Protein AF-Q9SUM9-F1 (afdb_monomer)

Foldseek 3Di:
DVVVVVVVVVVVVVVVVVVVVVVVVVVVVVVVVVVVVVVVVVVVVVVVVVVVVLQVVLVVLVVLVVVQVVCCVPPQVVLVVQLVVLVVVLVVVVVVVVVPDDDDPVVNVVSVVSNVVSVVSNVPDDGRDDDPVSVDDDCVSVVNPDDDDDDDPPDPPDDDDDDDPPDDDDDDDDDDDDDDDD

Solvent-accessible surface area (backbone atoms only — not comparable to full-atom values): 11052 Å² total; per-residue (Å²): 116,68,75,60,53,55,51,51,52,53,49,53,54,49,49,54,52,49,54,50,50,51,52,55,49,52,53,51,50,52,54,50,50,53,50,52,50,52,51,52,52,51,51,50,51,51,52,51,52,50,50,54,54,45,51,54,53,44,49,58,30,51,53,50,52,52,52,39,54,48,43,40,63,75,54,48,45,59,38,52,49,50,24,52,50,35,49,50,51,53,51,52,51,52,54,41,42,76,73,67,52,89,73,57,70,68,59,55,51,52,49,52,53,48,28,49,50,31,45,52,58,48,72,67,57,86,73,78,79,83,52,74,75,57,74,59,71,54,55,61,64,72,70,59,70,79,86,78,88,74,81,71,77,78,78,74,83,85,80,75,101,70,85,83,80,86,79,83,88,79,88,81,89,80,89,81,90,81,82,79,93,129

Organism: Arabidopsis thaliana (NCBI:txid3702)

Sequence (182 aa):
MSSLNDEVNRLNGREAALQKEISDLQVALVAAKEHGERECNRLRNDRASKVTRTTKKAQARLDRVKAYLKEQEDLVGPKVDAENQAKGAEEIVGILMQRGAKIAASELSSLKELTKRASDEVNALNVIELGDEDLNMSPDQLGFSRQTSQVAPVADQHGSNVDLVCGSDIRRVSDEEASQTI

pLDDT: mean 80.58, std 22.31, range [30.08, 98.31]

Radius of gyration: 41.8 Å; Cα contacts (8 Å, |Δi|>4): 53; chains: 1; bounding box: 97×50×114 Å

Secondary structure (DSSP, 8-state):
-HHHHHHHHHHHHHHHHHHHHHHHHHHHHHHHHHHHHHHHHHHHHHHHHHHHHHHHHHHHHHHHHHHHHHHIIIIIHHHHHHHHHHHHHHHHHHHHHHTT----HHHHHHHHHHHHHHHHHHHT--PPPPPHHHH---TTTTT----SS--PPP--S---S---------------------

Mean predicted aligned error: 15.22 Å

Structure (mmCIF, N/CA/C/O backbone):
data_AF-Q9SUM9-F1
#
_entry.id   AF-Q9SUM9-F1
#
loop_
_atom_site.group_PDB
_atom_site.id
_atom_site.type_symbol
_atom_site.label_atom_id
_atom_site.label_alt_id
_atom_site.label_comp_id
_atom_site.label_asym_id
_atom_site.label_entity_id
_atom_site.label_seq_id
_atom_site.pdbx_PDB_ins_code
_atom_site.Cartn_x
_atom_site.Cartn_y
_atom_site.Cartn_z
_atom_site.occupancy
_atom_site.B_iso_or_equiv
_ato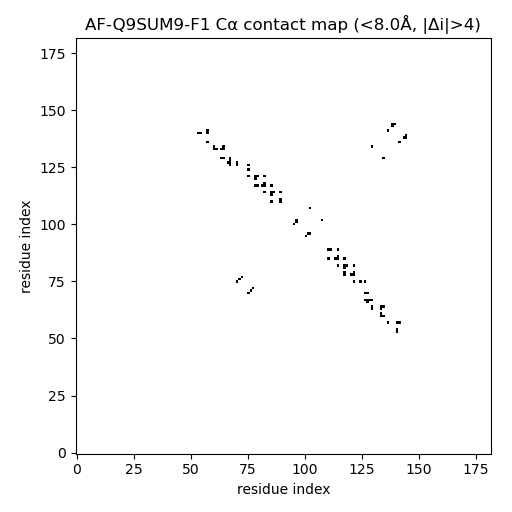m_site.auth_seq_id
_atom_site.auth_comp_id
_atom_site.auth_asym_id
_atom_site.auth_atom_id
_atom_site.pdbx_PDB_model_num
ATOM 1 N N . MET A 1 1 ? 56.819 -4.909 -66.784 1.00 60.78 1 MET A N 1
ATOM 2 C CA . MET A 1 1 ? 56.273 -3.564 -66.491 1.00 60.78 1 MET A CA 1
ATOM 3 C C . MET A 1 1 ? 54.742 -3.579 -66.401 1.00 60.78 1 MET A C 1
ATOM 5 O O . MET A 1 1 ? 54.252 -3.185 -65.358 1.00 60.78 1 MET A O 1
ATOM 9 N N . SER A 1 2 ? 53.989 -4.102 -67.389 1.00 71.44 2 SER A N 1
ATOM 10 C CA . SER A 1 2 ? 52.500 -4.127 -67.357 1.00 71.44 2 SER A CA 1
ATOM 11 C C . SER A 1 2 ? 51.893 -4.859 -66.146 1.00 71.44 2 SER A C 1
ATOM 13 O O . SER A 1 2 ? 51.132 -4.265 -65.399 1.00 71.44 2 SER A O 1
ATOM 15 N N . SER A 1 3 ? 52.311 -6.103 -65.876 1.00 83.12 3 SER A N 1
ATOM 16 C CA . SER A 1 3 ? 51.731 -6.932 -64.799 1.00 83.12 3 SER A CA 1
ATOM 17 C C . SER A 1 3 ? 51.905 -6.364 -63.383 1.00 83.12 3 SER A C 1
ATOM 19 O O . SER A 1 3 ? 51.076 -6.630 -62.519 1.00 83.12 3 SER A O 1
ATOM 21 N N . LEU A 1 4 ? 52.959 -5.580 -63.138 1.00 90.12 4 LEU A N 1
ATOM 22 C CA . LEU A 1 4 ? 53.165 -4.922 -61.845 1.00 90.12 4 LEU A CA 1
ATOM 23 C C . LEU A 1 4 ? 52.227 -3.718 -61.686 1.00 90.12 4 LEU A C 1
ATOM 25 O O . LEU A 1 4 ? 51.697 -3.482 -60.607 1.00 90.12 4 LEU A O 1
ATOM 29 N N . ASN A 1 5 ? 52.000 -2.979 -62.771 1.00 90.50 5 ASN A N 1
ATOM 30 C CA . ASN A 1 5 ? 51.116 -1.820 -62.782 1.00 90.50 5 ASN A CA 1
ATOM 31 C C . ASN A 1 5 ? 49.645 -2.222 -62.575 1.00 90.50 5 ASN A C 1
ATOM 33 O O . ASN A 1 5 ? 48.915 -1.554 -61.847 1.00 90.50 5 ASN A O 1
ATOM 37 N N . ASP A 1 6 ? 49.230 -3.348 -63.159 1.00 92.44 6 ASP A N 1
ATOM 38 C CA . ASP A 1 6 ? 47.887 -3.907 -62.969 1.00 92.44 6 ASP A CA 1
ATOM 39 C C . ASP A 1 6 ? 47.648 -4.317 -61.505 1.00 92.44 6 ASP A C 1
ATOM 41 O O . ASP A 1 6 ? 46.588 -4.046 -60.937 1.00 92.44 6 ASP A O 1
ATOM 45 N N . GLU A 1 7 ? 48.664 -4.897 -60.861 1.00 94.25 7 GLU A N 1
ATOM 46 C CA . GLU A 1 7 ? 48.605 -5.283 -59.450 1.00 94.25 7 GLU A CA 1
ATOM 47 C C . GLU A 1 7 ? 48.565 -4.067 -58.511 1.00 94.25 7 GLU A C 1
ATOM 49 O O . GLU A 1 7 ? 47.782 -4.051 -57.561 1.00 94.25 7 GLU A O 1
ATOM 54 N N . VAL A 1 8 ? 49.330 -3.009 -58.804 1.00 94.56 8 VAL A N 1
ATOM 55 C CA . VAL A 1 8 ? 49.266 -1.736 -58.061 1.00 94.56 8 VAL A CA 1
ATOM 56 C C . VAL A 1 8 ? 47.865 -1.125 -58.140 1.00 94.56 8 VAL A C 1
ATOM 58 O O . VAL A 1 8 ? 47.302 -0.740 -57.117 1.00 94.56 8 VAL A O 1
ATOM 61 N N . ASN A 1 9 ? 47.249 -1.103 -59.325 1.00 94.12 9 ASN A N 1
ATOM 62 C CA . ASN A 1 9 ? 45.886 -0.588 -59.490 1.00 94.12 9 ASN A CA 1
ATOM 63 C C . ASN A 1 9 ? 44.852 -1.418 -58.716 1.00 94.12 9 ASN A C 1
ATOM 65 O O . ASN A 1 9 ? 43.948 -0.860 -58.087 1.00 94.12 9 ASN A O 1
ATOM 69 N N . ARG A 1 10 ? 45.000 -2.749 -58.712 1.00 95.94 10 ARG A N 1
ATOM 70 C CA . ARG A 1 10 ? 44.142 -3.657 -57.940 1.00 95.94 10 ARG A CA 1
ATOM 71 C C . ARG A 1 10 ? 44.258 -3.404 -56.435 1.00 95.94 10 ARG A C 1
ATOM 73 O O . ARG A 1 10 ? 43.243 -3.395 -55.736 1.00 95.94 10 ARG A O 1
ATOM 80 N N . LEU A 1 11 ? 45.479 -3.209 -55.936 1.00 96.06 11 LEU A N 1
ATOM 81 C CA . LEU A 1 11 ? 45.736 -2.917 -54.525 1.00 96.06 11 LEU A CA 1
ATOM 82 C C . LEU A 1 11 ? 45.180 -1.549 -54.121 1.00 96.06 11 LEU A C 1
ATOM 84 O O . LEU A 1 11 ? 44.479 -1.483 -53.117 1.00 96.06 11 LEU A O 1
ATOM 88 N N . ASN A 1 12 ? 45.373 -0.511 -54.937 1.00 96.25 12 ASN A N 1
ATOM 89 C CA . ASN A 1 12 ? 44.809 0.820 -54.687 1.00 96.25 12 ASN A CA 1
ATOM 90 C C . ASN A 1 12 ? 43.271 0.793 -54.637 1.00 96.25 12 ASN A C 1
ATOM 92 O O . ASN A 1 12 ? 42.659 1.400 -53.761 1.00 96.25 12 ASN A O 1
ATOM 96 N N . GLY A 1 13 ? 42.626 0.041 -55.537 1.00 97.00 13 GLY A N 1
ATOM 97 C CA . GLY A 1 13 ? 41.172 -0.145 -55.504 1.00 97.00 13 GLY A CA 1
ATOM 98 C C . GLY A 1 13 ? 40.696 -0.861 -54.236 1.00 97.00 13 GLY A C 1
ATOM 99 O O . GLY A 1 13 ? 39.680 -0.485 -53.649 1.00 97.00 13 GLY A O 1
ATOM 100 N N . ARG A 1 14 ? 41.450 -1.867 -53.773 1.00 97.12 14 ARG A N 1
ATOM 101 C CA . ARG A 1 14 ? 41.165 -2.564 -52.512 1.00 97.12 14 ARG A CA 1
ATOM 102 C C . ARG A 1 14 ? 41.381 -1.663 -51.298 1.00 97.12 14 ARG A C 1
ATOM 104 O O . ARG A 1 14 ? 40.581 -1.725 -50.372 1.00 97.12 14 ARG A O 1
ATOM 111 N N . GLU A 1 15 ? 42.426 -0.844 -51.295 1.00 97.44 15 GLU A N 1
ATOM 112 C CA . GLU A 1 15 ? 42.687 0.124 -50.230 1.00 97.44 15 GLU A CA 1
ATOM 113 C C . GLU A 1 15 ? 41.540 1.130 -50.113 1.00 97.44 15 GLU A C 1
ATOM 115 O O . GLU A 1 15 ? 41.000 1.306 -49.024 1.00 97.44 15 GLU A O 1
ATOM 120 N N . ALA A 1 16 ? 41.089 1.701 -51.233 1.00 97.12 16 ALA A N 1
ATOM 121 C CA . ALA A 1 16 ? 39.949 2.615 -51.249 1.00 97.12 16 ALA A CA 1
ATOM 122 C C . ALA A 1 16 ? 38.655 1.942 -50.748 1.00 97.12 16 ALA A C 1
ATOM 124 O O . ALA A 1 16 ? 37.888 2.543 -49.993 1.00 97.12 16 ALA A O 1
ATOM 125 N N . ALA A 1 17 ? 38.418 0.679 -51.126 1.00 97.69 17 ALA A N 1
ATOM 126 C CA . ALA A 1 17 ? 37.270 -0.086 -50.639 1.00 97.69 17 ALA A CA 1
ATOM 127 C C . ALA A 1 17 ? 37.333 -0.324 -49.119 1.00 97.69 17 ALA A C 1
ATOM 129 O O . ALA A 1 17 ? 36.333 -0.126 -48.432 1.00 97.69 17 ALA A O 1
ATOM 130 N N . LEU A 1 18 ? 38.507 -0.685 -48.590 1.00 98.06 18 LEU A N 1
ATOM 131 C CA . LEU A 1 18 ? 38.717 -0.882 -47.152 1.00 98.06 18 LEU A CA 1
ATOM 132 C C . LEU A 1 18 ? 38.597 0.428 -46.368 1.00 98.06 18 LEU A C 1
ATOM 134 O O . LEU A 1 18 ? 38.005 0.438 -45.295 1.00 98.06 18 LEU A O 1
ATOM 138 N N . GLN A 1 19 ? 39.116 1.538 -46.895 1.00 98.12 19 GLN A N 1
ATOM 139 C CA . GLN A 1 19 ? 38.964 2.857 -46.273 1.00 98.12 19 GLN A CA 1
ATOM 140 C C . GLN A 1 19 ? 37.488 3.243 -46.155 1.00 98.12 19 GLN A C 1
ATOM 142 O O . GLN A 1 19 ? 37.059 3.695 -45.093 1.00 98.12 19 GLN A O 1
ATOM 147 N N . LYS A 1 20 ? 36.697 2.995 -47.206 1.00 97.62 20 LYS A N 1
ATOM 148 C CA . LYS A 1 20 ? 35.249 3.207 -47.163 1.00 97.62 20 LYS A CA 1
ATOM 149 C C . LYS A 1 20 ? 34.578 2.325 -46.106 1.00 97.62 20 LYS A C 1
ATOM 151 O O . LYS A 1 20 ? 33.809 2.834 -45.299 1.00 97.62 20 LYS A O 1
ATOM 156 N N . GLU A 1 21 ? 34.893 1.032 -46.080 1.00 98.31 21 GLU A N 1
ATOM 157 C CA . GLU A 1 21 ? 34.334 0.099 -45.095 1.00 98.31 21 GLU A CA 1
ATOM 158 C C . GLU A 1 21 ? 34.681 0.511 -43.656 1.00 98.31 21 GLU A C 1
ATOM 160 O O . GLU A 1 21 ? 33.819 0.480 -42.781 1.00 98.31 21 GLU A O 1
ATOM 165 N N . ILE A 1 22 ? 35.909 0.977 -43.408 1.00 98.06 22 ILE A N 1
ATOM 166 C CA . ILE A 1 22 ? 36.323 1.509 -42.103 1.00 98.06 22 ILE A CA 1
ATOM 167 C C . ILE A 1 22 ? 35.470 2.721 -41.715 1.00 98.06 22 ILE A C 1
ATOM 169 O O . ILE A 1 22 ? 34.994 2.780 -40.581 1.00 98.06 22 ILE A O 1
ATOM 173 N N . SER A 1 23 ? 35.253 3.672 -42.628 1.00 98.06 23 SER A N 1
ATOM 174 C CA . SER A 1 23 ? 34.404 4.839 -42.359 1.00 98.06 23 SER A CA 1
ATOM 175 C C . SER A 1 23 ? 32.953 4.442 -42.069 1.00 98.06 23 SER A C 1
ATOM 177 O O . SER A 1 23 ? 32.377 4.913 -41.088 1.00 98.06 23 SER A O 1
ATOM 179 N N . ASP A 1 24 ? 32.382 3.529 -42.857 1.00 98.00 24 ASP A N 1
ATOM 180 C CA . ASP A 1 24 ? 31.015 3.037 -42.659 1.00 98.00 24 ASP A CA 1
ATOM 181 C C . ASP A 1 24 ? 30.875 2.315 -41.301 1.00 98.00 24 ASP A C 1
ATOM 183 O O . ASP A 1 24 ? 29.927 2.559 -40.546 1.00 98.00 24 ASP A O 1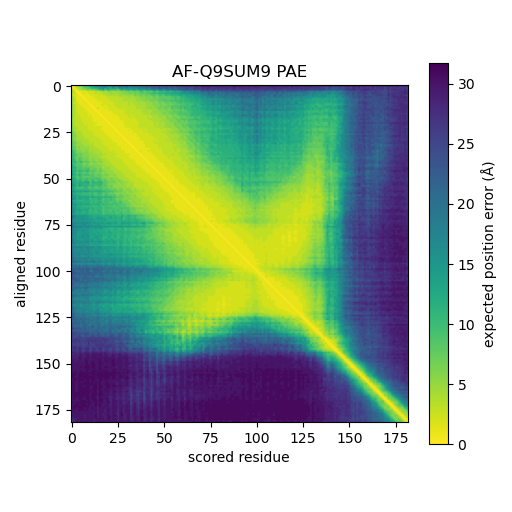
ATOM 187 N N . LEU A 1 25 ? 31.857 1.484 -40.929 1.00 98.25 25 LEU A N 1
ATOM 188 C CA . LEU A 1 25 ? 31.896 0.796 -39.635 1.00 98.25 25 LEU A CA 1
ATOM 189 C C . LEU A 1 25 ? 32.074 1.760 -38.456 1.00 98.25 25 LEU A C 1
ATOM 191 O O . LEU A 1 25 ? 31.479 1.541 -37.400 1.00 98.25 25 LEU A O 1
ATOM 195 N N . GLN A 1 26 ? 32.852 2.834 -38.609 1.00 98.25 26 GLN A N 1
ATOM 196 C CA . GLN A 1 26 ? 32.996 3.863 -37.575 1.00 98.25 26 GLN A CA 1
ATOM 197 C C . GLN A 1 26 ? 31.665 4.572 -37.305 1.00 98.25 26 GLN A C 1
ATOM 199 O O . GLN A 1 26 ? 31.287 4.741 -36.143 1.00 98.25 26 GLN A O 1
ATOM 204 N N . VAL A 1 27 ? 30.923 4.923 -38.359 1.00 98.19 27 VAL A N 1
ATOM 205 C CA . VAL A 1 27 ? 29.585 5.519 -38.230 1.00 98.19 27 VAL A CA 1
ATOM 206 C C . VAL A 1 27 ? 28.624 4.543 -37.550 1.00 98.19 27 VAL A C 1
ATOM 208 O O . VAL A 1 27 ? 27.936 4.917 -36.596 1.00 98.19 27 VAL A O 1
ATOM 211 N N . ALA A 1 28 ? 28.615 3.277 -37.976 1.00 98.12 28 ALA A N 1
ATOM 212 C CA . ALA A 1 28 ? 27.776 2.246 -37.369 1.00 98.12 28 ALA A CA 1
ATOM 213 C C . ALA A 1 28 ? 28.109 2.024 -35.882 1.00 98.12 28 ALA A C 1
ATOM 215 O O . ALA A 1 28 ? 27.203 1.873 -35.061 1.00 98.12 28 ALA A O 1
ATOM 216 N N . LEU A 1 29 ? 29.394 2.056 -35.513 1.00 97.94 29 LEU A N 1
ATOM 217 C CA . LEU A 1 29 ? 29.842 1.910 -34.130 1.00 97.94 29 LEU A CA 1
ATOM 218 C C . LEU A 1 29 ? 29.344 3.055 -33.243 1.00 97.94 29 LEU A C 1
ATOM 220 O O . LEU A 1 29 ? 28.881 2.803 -32.130 1.00 97.94 29 LEU A O 1
ATOM 224 N N . VAL A 1 30 ? 29.431 4.301 -33.715 1.00 98.31 30 VAL A N 1
ATOM 225 C CA . VAL A 1 30 ? 28.919 5.464 -32.971 1.00 98.31 30 VAL A CA 1
ATOM 226 C C . VAL A 1 30 ? 27.406 5.348 -32.793 1.00 98.31 30 VAL A C 1
ATOM 228 O O . VAL A 1 30 ? 26.920 5.421 -31.664 1.00 98.31 30 VAL A O 1
ATOM 231 N N . ALA A 1 31 ? 26.670 5.050 -33.867 1.00 97.75 31 ALA A N 1
ATOM 232 C CA . ALA A 1 31 ? 25.220 4.880 -33.809 1.00 97.75 31 ALA A CA 1
ATOM 233 C C . ALA A 1 31 ? 24.796 3.757 -32.843 1.00 97.75 31 ALA A C 1
ATOM 235 O O . ALA A 1 31 ? 23.844 3.920 -32.074 1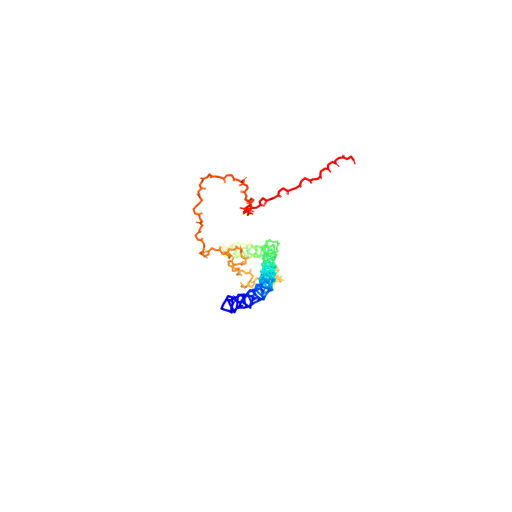.00 97.75 31 ALA A O 1
ATOM 236 N N . ALA A 1 32 ? 25.520 2.633 -32.836 1.00 97.81 32 ALA A N 1
ATOM 237 C CA . ALA A 1 32 ? 25.265 1.520 -31.926 1.00 97.81 32 ALA A CA 1
ATOM 238 C C . ALA A 1 32 ? 25.527 1.895 -30.458 1.00 97.81 32 ALA A C 1
ATOM 240 O O . ALA A 1 32 ? 24.730 1.543 -29.587 1.00 97.81 32 ALA A O 1
ATOM 241 N N . LYS A 1 33 ? 26.606 2.640 -30.176 1.00 97.62 33 LYS A N 1
ATOM 242 C CA . LYS A 1 33 ? 26.917 3.129 -28.822 1.00 97.62 33 LYS A CA 1
ATOM 243 C C . LYS A 1 33 ? 25.842 4.079 -28.307 1.00 97.62 33 LYS A C 1
ATOM 245 O O . LYS A 1 33 ? 25.325 3.867 -27.213 1.00 97.62 33 LYS A O 1
ATOM 250 N N . GLU A 1 34 ? 25.457 5.068 -29.109 1.00 97.75 34 GLU A N 1
ATOM 251 C CA . GLU A 1 34 ? 24.402 6.013 -28.737 1.00 97.75 34 GLU A CA 1
ATOM 252 C C . GLU A 1 34 ? 23.059 5.316 -28.513 1.00 97.75 34 GLU A C 1
ATOM 254 O O . GLU A 1 34 ? 22.333 5.639 -27.574 1.00 97.75 34 GLU A O 1
ATOM 259 N N . HIS A 1 35 ? 22.715 4.348 -29.367 1.00 97.62 35 HIS A N 1
ATOM 260 C CA . HIS A 1 35 ? 21.508 3.553 -29.185 1.00 97.62 35 HIS A CA 1
ATOM 261 C C . HIS A 1 35 ? 21.560 2.756 -27.874 1.00 97.62 35 HIS A C 1
ATOM 263 O O . HIS A 1 35 ? 20.597 2.764 -27.109 1.00 97.62 35 HIS A O 1
ATOM 269 N N . GLY A 1 36 ? 22.690 2.104 -27.585 1.00 97.44 36 GLY A N 1
ATOM 270 C CA . GLY A 1 36 ? 22.894 1.365 -26.339 1.00 97.44 36 GLY A CA 1
ATOM 271 C C . GLY A 1 36 ? 22.765 2.250 -25.098 1.00 97.44 36 GLY A C 1
ATOM 272 O O . GLY A 1 36 ? 22.111 1.861 -24.130 1.00 97.44 36 GLY A O 1
ATOM 273 N N . GLU A 1 37 ? 23.319 3.461 -25.132 1.00 97.75 37 GLU A N 1
ATOM 274 C CA . GLU A 1 37 ? 23.198 4.423 -24.036 1.00 97.75 37 GLU A CA 1
ATOM 275 C C . GLU A 1 37 ? 21.759 4.929 -23.867 1.00 97.75 37 GLU A C 1
ATOM 277 O O . GLU A 1 37 ? 21.237 4.961 -22.746 1.00 97.75 37 GLU A O 1
ATOM 282 N N . ARG A 1 38 ? 21.079 5.253 -24.973 1.00 96.94 38 ARG A N 1
ATOM 283 C CA . ARG A 1 38 ? 19.664 5.650 -24.964 1.00 96.94 38 ARG A CA 1
ATOM 284 C C . ARG A 1 38 ? 18.783 4.570 -24.341 1.00 96.94 38 ARG A C 1
ATOM 286 O O . ARG A 1 38 ? 17.988 4.878 -23.451 1.00 96.94 38 ARG A O 1
ATOM 293 N N . GLU A 1 39 ? 18.962 3.313 -24.734 1.00 97.38 39 GLU A N 1
ATOM 294 C CA . GLU A 1 39 ? 18.201 2.195 -24.174 1.00 97.38 39 GLU A CA 1
ATOM 295 C C . GLU A 1 39 ? 18.539 1.937 -22.699 1.00 97.38 39 GLU A C 1
ATOM 297 O O . GLU A 1 39 ? 17.630 1.728 -21.891 1.00 97.38 39 GLU A O 1
ATOM 302 N N . CYS A 1 40 ? 19.812 2.041 -22.302 1.00 96.50 40 CYS A N 1
ATOM 303 C CA . CYS A 1 40 ? 20.208 1.973 -20.892 1.00 96.50 40 CYS A CA 1
ATOM 304 C C . CYS A 1 40 ? 19.496 3.040 -20.051 1.00 96.50 40 CYS A C 1
ATOM 306 O O . CYS A 1 40 ? 18.954 2.741 -18.983 1.00 96.50 40 CYS A O 1
ATOM 308 N N . ASN A 1 41 ? 19.463 4.283 -20.531 1.00 96.19 41 ASN A N 1
ATOM 309 C CA . ASN A 1 41 ? 18.812 5.387 -19.833 1.00 96.19 41 ASN A CA 1
ATOM 310 C C . ASN A 1 41 ? 17.290 5.210 -19.788 1.00 96.19 41 ASN A C 1
ATOM 312 O O . ASN A 1 41 ? 16.681 5.402 -18.732 1.00 96.19 41 ASN A O 1
ATOM 316 N N . ARG A 1 42 ? 16.676 4.746 -20.883 1.00 97.62 42 ARG A N 1
ATOM 317 C CA . ARG A 1 42 ? 15.249 4.399 -20.930 1.00 97.62 42 ARG A CA 1
ATOM 318 C C . ARG A 1 42 ? 14.892 3.355 -19.871 1.00 97.62 42 ARG A C 1
ATOM 320 O O . ARG A 1 42 ? 13.947 3.556 -19.110 1.00 97.62 42 ARG A O 1
ATOM 327 N N . LEU A 1 43 ? 15.664 2.270 -19.778 1.00 95.38 43 LEU A N 1
ATOM 328 C CA . LEU A 1 43 ? 15.436 1.199 -18.802 1.00 95.38 43 LEU A CA 1
ATOM 329 C C . LEU A 1 43 ? 15.646 1.665 -17.356 1.00 95.38 43 LEU A C 1
ATOM 331 O O . LEU A 1 43 ? 14.866 1.296 -16.475 1.00 95.38 43 LEU A O 1
ATOM 335 N N . ARG A 1 44 ? 16.660 2.500 -17.095 1.00 94.62 44 ARG A N 1
ATOM 336 C CA . ARG A 1 44 ? 16.873 3.103 -15.767 1.00 94.62 44 ARG A CA 1
ATOM 337 C C . ARG A 1 44 ? 15.683 3.962 -15.345 1.00 94.62 44 ARG A C 1
ATOM 339 O O . ARG A 1 44 ? 15.203 3.809 -14.222 1.00 94.62 44 ARG A O 1
ATOM 346 N N . ASN A 1 45 ? 15.181 4.802 -16.246 1.00 93.81 45 ASN A N 1
ATOM 347 C CA . ASN A 1 45 ? 14.041 5.679 -15.981 1.00 93.81 45 ASN A CA 1
ATOM 348 C C . ASN A 1 45 ? 12.740 4.894 -15.774 1.00 93.81 45 ASN A C 1
ATOM 350 O O . ASN A 1 45 ? 11.972 5.211 -14.864 1.00 93.81 45 ASN A O 1
ATOM 354 N N . ASP A 1 46 ? 12.504 3.842 -16.561 1.00 93.25 46 ASP A N 1
ATOM 355 C CA . ASP A 1 46 ? 11.348 2.957 -16.378 1.00 93.25 46 ASP A CA 1
ATOM 356 C C . ASP A 1 46 ? 11.409 2.234 -15.026 1.00 93.25 46 ASP A C 1
ATOM 358 O O . ASP A 1 46 ? 10.440 2.243 -14.263 1.00 93.25 46 ASP A O 1
ATOM 362 N N . ARG A 1 47 ? 12.578 1.682 -14.668 1.00 90.25 47 ARG A N 1
ATOM 363 C CA . ARG A 1 47 ? 12.791 1.056 -13.357 1.00 90.25 47 ARG A CA 1
ATOM 364 C C . ARG A 1 47 ? 12.542 2.045 -12.221 1.00 90.25 47 ARG A C 1
ATOM 366 O O . ARG A 1 47 ? 11.802 1.713 -11.298 1.00 90.25 47 ARG A O 1
ATOM 373 N N . ALA A 1 48 ? 13.137 3.235 -12.279 1.00 88.31 48 ALA A N 1
ATOM 374 C CA . ALA A 1 48 ? 12.960 4.262 -11.255 1.00 88.31 48 ALA A CA 1
ATOM 375 C C . ALA A 1 48 ? 11.481 4.655 -11.111 1.00 88.31 48 ALA A C 1
ATOM 377 O O . ALA A 1 48 ? 10.955 4.703 -10.002 1.00 88.31 48 ALA A O 1
ATOM 378 N N . SER A 1 49 ? 10.782 4.846 -12.232 1.00 87.88 49 SER A N 1
ATOM 379 C CA . SER A 1 49 ? 9.358 5.199 -12.246 1.00 87.88 49 SER A CA 1
ATOM 380 C C . SER A 1 49 ? 8.482 4.103 -11.634 1.00 87.88 49 SER A C 1
ATOM 382 O O . SER A 1 49 ? 7.590 4.394 -10.831 1.00 87.88 49 SER A O 1
ATOM 384 N N . LYS A 1 50 ? 8.754 2.832 -11.964 1.00 88.25 50 LYS A N 1
ATOM 385 C CA . LYS A 1 50 ? 8.060 1.676 -11.378 1.00 88.25 50 LYS A CA 1
ATOM 386 C C . LYS A 1 50 ? 8.273 1.601 -9.872 1.00 88.25 50 LYS A C 1
ATOM 388 O O . LYS A 1 50 ? 7.285 1.513 -9.149 1.00 88.25 50 LYS A O 1
ATOM 393 N N . VAL A 1 51 ? 9.522 1.711 -9.414 1.00 86.62 51 VAL A N 1
ATOM 394 C CA . VAL A 1 51 ? 9.870 1.698 -7.984 1.00 86.62 51 VAL A CA 1
ATOM 395 C C . VAL A 1 51 ? 9.162 2.831 -7.244 1.00 86.62 51 VAL A C 1
ATOM 397 O O . VAL A 1 51 ? 8.484 2.583 -6.254 1.00 86.62 51 VAL A O 1
ATOM 400 N N . THR A 1 52 ? 9.223 4.065 -7.746 1.00 86.75 52 THR A N 1
ATOM 401 C CA . THR A 1 52 ? 8.545 5.206 -7.113 1.00 86.75 52 THR A CA 1
ATOM 402 C C . THR A 1 52 ? 7.038 4.979 -6.995 1.00 86.75 52 THR A C 1
ATOM 404 O O . THR A 1 52 ? 6.445 5.239 -5.945 1.00 86.75 52 THR A O 1
ATOM 407 N N . ARG A 1 53 ? 6.398 4.448 -8.046 1.00 85.19 53 ARG A N 1
ATOM 408 C CA . ARG A 1 53 ? 4.960 4.147 -8.029 1.00 85.19 53 ARG A CA 1
ATOM 409 C C . ARG A 1 53 ? 4.616 3.058 -7.012 1.00 85.19 53 ARG A C 1
ATOM 411 O O . ARG A 1 53 ? 3.636 3.214 -6.281 1.00 85.19 53 ARG A O 1
ATOM 418 N N . THR A 1 54 ? 5.387 1.972 -6.958 1.00 85.12 54 THR A N 1
ATOM 419 C CA . THR A 1 54 ? 5.145 0.877 -6.007 1.00 85.12 54 THR A CA 1
ATOM 420 C C . THR A 1 54 ? 5.382 1.323 -4.573 1.00 85.12 54 THR A C 1
ATOM 422 O O . THR A 1 54 ? 4.534 1.056 -3.726 1.00 85.12 54 THR A O 1
ATOM 425 N N . THR A 1 55 ? 6.448 2.084 -4.316 1.00 86.31 55 THR A N 1
ATOM 426 C CA . THR A 1 55 ? 6.747 2.643 -2.992 1.00 86.31 55 THR A CA 1
ATOM 427 C C . THR A 1 55 ? 5.640 3.580 -2.528 1.00 86.31 55 THR A C 1
ATOM 429 O O . THR A 1 55 ? 5.154 3.439 -1.412 1.00 86.31 55 THR A O 1
ATOM 432 N N . LYS A 1 56 ? 5.158 4.487 -3.391 1.00 87.88 56 LYS A N 1
ATOM 433 C CA . LYS A 1 56 ? 4.049 5.388 -3.040 1.00 87.88 56 LYS A CA 1
ATOM 434 C C . LYS A 1 56 ? 2.764 4.621 -2.711 1.00 87.88 56 LYS A C 1
ATOM 436 O O . LYS A 1 56 ? 2.067 4.980 -1.766 1.00 87.88 56 LYS A O 1
ATOM 441 N N . LYS A 1 57 ? 2.454 3.558 -3.466 1.00 87.19 57 LYS A N 1
ATOM 442 C CA . LYS A 1 57 ? 1.283 2.706 -3.200 1.00 87.19 57 LYS A CA 1
ATOM 443 C C . LYS A 1 57 ? 1.423 1.954 -1.872 1.00 87.19 57 LYS A C 1
ATOM 445 O O . LYS A 1 57 ? 0.466 1.923 -1.106 1.00 87.19 57 LYS A O 1
ATOM 450 N N . ALA A 1 58 ? 2.595 1.381 -1.596 1.00 84.88 58 ALA A N 1
ATOM 451 C CA . ALA A 1 58 ? 2.876 0.689 -0.340 1.00 84.88 58 ALA A CA 1
ATOM 452 C C . ALA A 1 58 ? 2.816 1.646 0.861 1.00 84.88 58 ALA A C 1
ATOM 454 O O . ALA A 1 58 ? 2.174 1.333 1.859 1.00 84.88 58 ALA A O 1
ATOM 455 N N . GLN A 1 59 ? 3.385 2.849 0.735 1.00 87.88 59 GLN A N 1
ATOM 456 C CA . GLN A 1 59 ? 3.335 3.864 1.786 1.00 87.88 59 GLN A CA 1
ATOM 457 C C . GLN A 1 59 ? 1.893 4.283 2.101 1.00 87.88 59 GLN A C 1
ATOM 459 O O . GLN A 1 59 ? 1.496 4.274 3.259 1.00 87.88 59 GLN A O 1
ATOM 464 N N . ALA A 1 60 ? 1.072 4.548 1.081 1.00 87.94 60 ALA A N 1
ATOM 465 C CA . ALA A 1 60 ? -0.333 4.908 1.282 1.00 87.94 60 ALA A CA 1
ATOM 466 C C . ALA A 1 60 ? -1.171 3.782 1.921 1.00 87.94 60 ALA A C 1
ATOM 468 O O . ALA A 1 60 ? -2.167 4.055 2.591 1.00 87.94 60 ALA A O 1
ATOM 469 N N . ARG A 1 61 ? -0.805 2.510 1.703 1.00 87.62 61 ARG A N 1
ATOM 470 C CA . ARG A 1 61 ? -1.412 1.365 2.407 1.00 87.62 61 ARG A CA 1
ATOM 471 C C . ARG A 1 61 ? -0.978 1.342 3.870 1.00 87.62 61 ARG A C 1
ATOM 473 O O . ARG A 1 61 ? -1.828 1.274 4.749 1.00 87.62 61 ARG A O 1
ATOM 480 N N . LEU A 1 62 ? 0.322 1.489 4.128 1.00 89.06 62 LEU A N 1
ATOM 481 C CA . LEU A 1 62 ? 0.868 1.537 5.483 1.00 89.06 62 LEU A CA 1
ATOM 482 C C . LEU A 1 62 ? 0.255 2.674 6.311 1.00 89.06 62 LEU A C 1
ATOM 484 O O . LEU A 1 62 ? -0.082 2.470 7.473 1.00 89.06 62 LEU A O 1
ATOM 488 N N . ASP A 1 63 ? 0.081 3.853 5.719 1.00 90.62 63 ASP A N 1
ATOM 489 C CA . ASP A 1 63 ? -0.515 5.004 6.399 1.00 90.62 63 ASP A CA 1
ATOM 490 C C . ASP A 1 63 ? -1.981 4.739 6.776 1.00 90.62 63 ASP A C 1
ATOM 492 O O . ASP A 1 63 ? -2.402 5.086 7.880 1.00 90.62 63 ASP A O 1
ATOM 496 N N . ARG A 1 64 ? -2.739 4.047 5.913 1.00 90.88 64 ARG A N 1
ATOM 497 C CA . ARG A 1 64 ? -4.111 3.615 6.223 1.00 90.88 64 ARG A CA 1
ATOM 498 C C . ARG A 1 64 ? -4.156 2.586 7.349 1.00 90.88 64 ARG A C 1
ATOM 500 O O . ARG A 1 64 ? -4.954 2.747 8.265 1.00 90.88 64 ARG A O 1
ATOM 507 N N . VAL A 1 65 ? -3.268 1.590 7.339 1.00 91.69 65 VAL A N 1
ATOM 508 C CA . VAL A 1 65 ? -3.170 0.603 8.431 1.00 91.69 65 VAL A CA 1
ATOM 509 C C . VAL A 1 65 ? -2.802 1.278 9.755 1.00 91.69 65 VAL A C 1
ATOM 511 O O . VAL A 1 65 ? -3.389 0.968 10.786 1.00 91.69 65 VAL A O 1
ATOM 514 N N . LYS A 1 66 ? -1.877 2.245 9.745 1.00 91.25 66 LYS A N 1
ATOM 515 C CA . LYS A 1 66 ? -1.532 3.021 10.947 1.00 91.25 66 LYS A CA 1
ATOM 516 C C . LYS A 1 66 ? -2.717 3.826 11.475 1.00 91.25 66 LYS A C 1
ATOM 518 O O . LYS A 1 66 ? -2.934 3.844 12.682 1.00 91.25 66 LYS A O 1
ATOM 523 N N . ALA A 1 67 ? -3.466 4.482 10.589 1.00 92.88 67 ALA A N 1
ATOM 524 C CA . ALA A 1 67 ? -4.660 5.229 10.971 1.00 92.88 67 ALA A CA 1
ATOM 525 C C . ALA A 1 67 ? -5.729 4.307 11.575 1.00 92.88 67 ALA A C 1
ATOM 527 O O . ALA A 1 67 ? -6.263 4.627 12.632 1.00 92.88 67 ALA A O 1
ATOM 528 N N . TYR A 1 68 ? -5.961 3.144 10.959 1.00 93.38 68 TYR A N 1
ATOM 529 C CA . TYR A 1 68 ? -6.858 2.117 11.484 1.00 93.38 68 TYR A CA 1
ATOM 530 C C . TYR A 1 68 ? -6.449 1.668 12.888 1.00 93.38 68 TYR A C 1
ATOM 532 O O . TYR A 1 68 ? -7.253 1.736 13.808 1.00 93.38 68 TYR A O 1
ATOM 540 N N . LEU A 1 69 ? -5.193 1.254 13.083 1.00 93.19 69 LEU A N 1
ATOM 541 C CA . LEU A 1 69 ? -4.723 0.772 14.387 1.00 93.19 69 LEU A CA 1
ATOM 542 C C . LEU A 1 69 ? -4.859 1.838 15.474 1.00 93.19 69 LEU A C 1
ATOM 544 O O . LEU A 1 69 ? -5.277 1.527 16.584 1.00 93.19 69 LEU A O 1
ATOM 548 N N . LYS A 1 70 ? -4.559 3.094 15.137 1.00 94.19 70 LYS A N 1
ATOM 549 C CA . LYS A 1 70 ? -4.718 4.208 16.065 1.00 94.19 70 LYS A CA 1
ATOM 550 C C . LYS A 1 70 ? -6.184 4.458 16.421 1.00 94.19 70 LYS A C 1
ATOM 552 O O . LYS A 1 70 ? -6.493 4.690 17.578 1.00 94.19 70 LYS A O 1
ATOM 557 N N . GLU A 1 71 ? -7.093 4.397 15.451 1.00 94.88 71 GLU A N 1
ATOM 558 C CA . GLU A 1 71 ? -8.529 4.515 15.720 1.00 94.88 71 GLU A CA 1
ATOM 559 C C . GLU A 1 71 ? -9.039 3.355 16.588 1.00 94.88 71 GLU A C 1
ATOM 561 O O . GLU A 1 71 ? -9.840 3.567 17.500 1.00 94.88 71 GLU A O 1
ATOM 566 N N . GLN A 1 72 ? -8.539 2.139 16.355 1.00 92.75 72 GLN A N 1
ATOM 567 C CA . GLN A 1 72 ? -8.862 0.987 17.191 1.00 92.75 72 GLN A CA 1
ATOM 568 C C . GLN A 1 72 ? -8.388 1.177 18.635 1.00 92.75 72 GLN A C 1
ATOM 570 O O . GLN A 1 72 ? -9.139 0.880 19.558 1.00 92.75 72 GLN A O 1
ATOM 575 N N . GLU A 1 73 ? -7.179 1.699 18.837 1.00 93.62 73 GLU A N 1
ATOM 576 C CA . GLU A 1 73 ? -6.612 1.960 20.165 1.00 93.62 73 GLU A CA 1
ATOM 577 C C . GLU A 1 73 ? -7.314 3.121 20.887 1.00 93.62 73 GLU A C 1
ATOM 579 O O . GLU A 1 73 ? -7.723 2.978 22.038 1.00 93.62 73 GLU A O 1
ATOM 584 N N . ASP A 1 74 ? -7.492 4.256 20.209 1.00 93.56 74 ASP A N 1
ATOM 585 C CA . ASP A 1 74 ? -7.938 5.501 20.841 1.00 93.56 74 ASP A CA 1
ATOM 586 C C . ASP A 1 74 ? -9.467 5.594 20.976 1.00 93.56 74 ASP A C 1
ATOM 588 O O . ASP A 1 74 ? -9.972 6.242 21.896 1.00 93.56 74 ASP A O 1
ATOM 592 N N . LEU A 1 75 ? -10.221 5.001 20.042 1.00 93.88 75 LEU A N 1
ATOM 593 C CA . LEU A 1 75 ? -11.663 5.228 19.914 1.00 93.88 75 LEU A CA 1
ATOM 594 C C . LEU A 1 75 ? -12.490 3.949 20.060 1.00 93.88 75 LEU A C 1
ATOM 596 O O . LEU A 1 75 ? -13.450 3.937 20.832 1.00 93.88 75 LEU A O 1
ATOM 600 N N . VAL A 1 76 ? -12.167 2.899 19.301 1.00 94.38 76 VAL A N 1
ATOM 601 C CA . VAL A 1 76 ? -13.025 1.703 19.219 1.00 94.38 76 VAL A CA 1
ATOM 602 C C . VAL A 1 76 ? -12.854 0.818 20.447 1.00 94.38 76 VAL A C 1
ATOM 604 O O . VAL A 1 76 ? -13.844 0.500 21.103 1.00 94.38 76 VAL A O 1
ATOM 607 N N . GLY A 1 77 ? -11.613 0.470 20.792 1.00 93.56 77 GLY A N 1
ATOM 608 C CA . GLY A 1 77 ? -11.272 -0.406 21.912 1.00 93.56 77 GLY A CA 1
ATOM 609 C C . GLY A 1 77 ? -11.907 0.044 23.227 1.00 93.56 77 GLY A C 1
ATOM 610 O O . GLY A 1 77 ? -12.703 -0.709 23.784 1.00 93.56 77 GLY A O 1
ATOM 611 N N . PRO A 1 78 ? -11.684 1.293 23.681 1.00 96.12 78 PRO A N 1
ATOM 612 C CA . PRO A 1 78 ? -12.258 1.782 24.933 1.00 96.12 78 PRO A CA 1
ATOM 613 C C . PRO A 1 78 ? -13.790 1.721 24.982 1.00 96.12 78 PRO A C 1
ATOM 615 O O . PRO A 1 78 ? -14.365 1.424 26.029 1.00 96.12 78 PRO A O 1
ATOM 618 N N . LYS A 1 79 ? -14.469 1.987 23.859 1.00 96.00 79 LYS A N 1
ATOM 619 C CA . LYS A 1 79 ? -15.937 1.950 23.787 1.00 96.00 79 LYS A CA 1
ATOM 620 C C . LYS A 1 79 ? -16.484 0.529 23.796 1.00 96.00 79 LYS A C 1
ATOM 622 O O . LYS A 1 79 ? -17.446 0.259 24.509 1.00 96.00 79 LYS A O 1
ATOM 627 N N . VAL A 1 80 ? -15.858 -0.377 23.046 1.00 95.62 80 VAL A N 1
ATOM 628 C CA . VAL A 1 80 ? -16.210 -1.804 23.049 1.00 95.62 80 VAL A CA 1
ATOM 629 C C . VAL A 1 80 ? -15.955 -2.411 24.431 1.00 95.62 80 VAL A C 1
ATOM 631 O O . VAL A 1 80 ? -16.791 -3.155 24.941 1.00 95.62 80 VAL A O 1
ATOM 634 N N . ASP A 1 81 ? -14.856 -2.043 25.089 1.00 97.00 81 ASP A N 1
ATOM 635 C CA . ASP A 1 81 ? -14.559 -2.474 26.456 1.00 97.00 81 ASP A CA 1
ATOM 636 C C . ASP A 1 81 ? -15.592 -1.950 27.457 1.00 97.00 81 ASP A C 1
ATOM 638 O O . ASP A 1 81 ? -16.064 -2.711 28.303 1.00 97.00 81 ASP A O 1
ATOM 642 N N . ALA A 1 82 ? -15.994 -0.679 27.351 1.00 96.25 82 ALA A N 1
ATOM 643 C CA . ALA A 1 82 ? -17.046 -0.106 28.187 1.00 96.25 82 ALA A CA 1
ATOM 644 C C . ALA A 1 82 ? -18.401 -0.803 27.970 1.00 96.25 82 ALA A C 1
ATOM 646 O O . ALA A 1 82 ? -19.095 -1.114 28.940 1.00 96.25 82 ALA A O 1
ATOM 647 N N . GLU A 1 83 ? -18.763 -1.103 26.719 1.00 97.31 83 GLU A N 1
ATOM 648 C CA . GLU A 1 83 ? -19.971 -1.868 26.393 1.00 97.31 83 GLU A CA 1
ATOM 649 C C . GLU A 1 83 ? -19.923 -3.274 27.007 1.00 97.31 83 GLU A C 1
ATOM 651 O O . GLU A 1 83 ? -20.889 -3.710 27.638 1.00 97.31 83 GLU A O 1
ATOM 656 N N . ASN A 1 84 ? -18.789 -3.966 26.884 1.00 97.38 84 ASN A N 1
ATOM 657 C CA . ASN A 1 84 ? -18.593 -5.294 27.460 1.00 97.38 84 ASN A CA 1
ATOM 658 C C . ASN A 1 84 ? -18.658 -5.272 28.993 1.00 97.38 84 ASN A C 1
ATOM 660 O O . ASN A 1 84 ? -19.295 -6.141 29.590 1.00 97.38 84 ASN A O 1
ATOM 664 N N . GLN A 1 85 ? -18.057 -4.269 29.638 1.00 96.88 85 GLN A N 1
ATOM 665 C CA . GLN A 1 85 ? -18.144 -4.085 31.089 1.00 96.88 85 GLN A CA 1
ATOM 666 C C . GLN A 1 85 ? -19.585 -3.826 31.542 1.00 96.88 85 GLN A C 1
ATOM 668 O O . GLN A 1 85 ? -20.030 -4.428 32.519 1.00 96.88 85 GLN A O 1
ATOM 673 N N . ALA A 1 86 ? -20.333 -2.978 30.827 1.00 95.94 86 ALA A N 1
ATOM 674 C CA . ALA A 1 86 ? -21.726 -2.680 31.154 1.00 95.94 86 ALA A CA 1
ATOM 675 C C . ALA A 1 86 ? -22.629 -3.915 30.993 1.00 95.94 86 ALA A C 1
ATOM 677 O O . ALA A 1 86 ? -23.380 -4.250 31.911 1.00 95.94 86 ALA A O 1
ATOM 678 N N . LYS A 1 87 ? -22.488 -4.653 29.882 1.00 96.75 87 LYS A N 1
ATOM 679 C CA . LYS A 1 87 ? -23.200 -5.923 29.657 1.00 96.75 87 LYS A CA 1
ATOM 680 C C . LYS A 1 87 ? -22.863 -6.959 30.729 1.00 96.75 87 LYS A C 1
ATOM 682 O O . LYS A 1 87 ? -23.768 -7.586 31.275 1.00 96.75 87 LYS A O 1
ATOM 687 N N . GLY A 1 88 ? -21.583 -7.100 31.074 1.00 97.19 88 GLY A N 1
ATOM 688 C CA . GLY A 1 88 ? -21.138 -8.012 32.128 1.00 97.19 88 GLY A CA 1
ATOM 689 C C . GLY A 1 88 ? -21.695 -7.639 33.505 1.00 97.19 88 GLY A C 1
ATOM 690 O O . GLY A 1 88 ? -22.141 -8.509 34.252 1.00 97.19 88 GLY A O 1
ATOM 691 N N . ALA A 1 89 ? -21.736 -6.347 33.842 1.00 96.19 89 ALA A N 1
ATOM 692 C CA . ALA A 1 89 ? -22.341 -5.871 35.084 1.00 96.19 89 ALA A CA 1
ATOM 693 C C . ALA A 1 89 ? -23.852 -6.159 35.136 1.00 96.19 89 ALA A C 1
ATOM 695 O O . ALA A 1 89 ? -24.352 -6.621 36.164 1.00 96.19 89 ALA A O 1
ATOM 696 N N . GLU A 1 90 ? -24.572 -5.935 34.034 1.00 95.44 90 GLU A N 1
ATOM 697 C CA . GLU A 1 90 ? -25.999 -6.255 33.921 1.00 95.44 90 GLU A CA 1
ATOM 698 C C . GLU A 1 90 ? -26.269 -7.757 34.082 1.00 95.44 90 GLU A C 1
ATOM 700 O O . GLU A 1 90 ? -27.181 -8.146 34.818 1.00 95.44 90 GLU A O 1
ATOM 705 N N . GLU A 1 91 ? -25.436 -8.608 33.482 1.00 96.75 91 GLU A N 1
ATOM 706 C CA . GLU A 1 91 ? -25.522 -10.062 33.627 1.00 96.75 91 GLU A CA 1
ATOM 707 C C . GLU A 1 91 ? -25.286 -10.510 35.079 1.00 96.75 91 GLU A C 1
ATOM 709 O O . GLU A 1 91 ? -26.088 -11.266 35.639 1.00 96.75 91 GLU A O 1
ATOM 714 N N . ILE A 1 92 ? -24.235 -9.998 35.731 1.00 96.69 92 ILE A N 1
ATOM 715 C CA . ILE A 1 92 ? -23.925 -10.301 37.137 1.00 96.69 92 ILE A CA 1
ATOM 716 C C . ILE A 1 92 ? -25.085 -9.886 38.048 1.00 96.69 92 ILE A C 1
ATOM 718 O O . ILE A 1 92 ? -25.501 -10.662 38.915 1.00 96.69 92 ILE A O 1
ATOM 722 N N . VAL A 1 93 ? -25.638 -8.686 37.848 1.00 95.62 93 VAL A N 1
ATOM 723 C CA . VAL A 1 93 ? -26.810 -8.201 38.590 1.00 95.62 93 VAL A CA 1
ATOM 724 C C . VAL A 1 93 ? -28.010 -9.125 38.379 1.00 95.62 93 VAL A C 1
ATOM 726 O O . VAL A 1 93 ? -28.670 -9.495 39.354 1.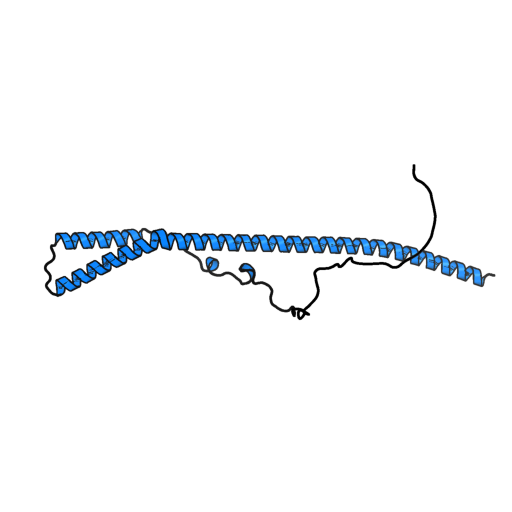00 95.62 93 VAL A O 1
ATOM 729 N N . GLY A 1 94 ? -28.248 -9.577 37.145 1.00 94.81 94 GLY A N 1
ATOM 730 C CA . GLY A 1 94 ? -29.281 -10.562 36.829 1.00 94.81 94 GLY A CA 1
ATOM 731 C C . GLY A 1 94 ? -29.120 -11.866 37.618 1.00 94.81 94 GLY A C 1
ATOM 732 O O . GLY A 1 94 ? -30.079 -12.341 38.233 1.00 94.81 94 GLY A O 1
ATOM 733 N N . ILE A 1 95 ? -27.902 -12.410 37.682 1.00 96.50 95 ILE A N 1
ATOM 734 C CA . ILE A 1 95 ? -27.588 -13.625 38.455 1.00 96.50 95 ILE A CA 1
ATOM 735 C C . ILE A 1 95 ? -27.810 -13.401 39.958 1.00 96.50 95 ILE A C 1
ATOM 737 O O . ILE A 1 95 ? -28.369 -14.260 40.644 1.00 96.50 95 ILE A O 1
ATOM 741 N N . LEU A 1 96 ? -27.391 -12.255 40.499 1.00 95.94 96 LEU A N 1
ATOM 742 C CA . LEU A 1 96 ? -27.563 -11.940 41.920 1.00 95.94 96 LEU A CA 1
ATOM 743 C C . LEU A 1 96 ? -29.041 -11.842 42.304 1.00 95.94 96 LEU A C 1
ATOM 745 O O . LEU A 1 96 ? -29.446 -12.389 43.332 1.00 95.94 96 LEU A O 1
ATOM 749 N N . MET A 1 97 ? -29.861 -11.209 41.466 1.00 95.81 97 MET A N 1
ATOM 750 C CA . MET A 1 97 ? -31.306 -11.140 41.683 1.00 95.81 97 MET A CA 1
ATOM 751 C C . MET A 1 97 ? -31.960 -12.522 41.644 1.00 95.81 97 MET A C 1
ATOM 753 O O . MET A 1 97 ? -32.787 -12.824 42.503 1.00 95.81 97 MET A O 1
ATOM 757 N N . GLN A 1 98 ? -31.550 -13.395 40.717 1.00 95.75 98 GLN A N 1
ATOM 758 C CA . GLN A 1 98 ? -32.008 -14.792 40.686 1.00 95.75 98 GLN A CA 1
ATOM 759 C C . GLN A 1 98 ? -31.643 -15.553 41.970 1.00 95.75 98 GLN A C 1
ATOM 761 O O . GLN A 1 98 ? -32.393 -16.423 42.408 1.00 95.75 98 GLN A O 1
ATOM 766 N N . ARG A 1 99 ? -30.521 -15.201 42.608 1.00 96.81 99 ARG A N 1
ATOM 767 C CA . ARG A 1 99 ? -30.080 -15.753 43.902 1.00 96.81 99 ARG A CA 1
ATOM 768 C C . ARG A 1 99 ? -30.713 -15.070 45.122 1.00 96.81 99 ARG A C 1
ATOM 770 O O . ARG A 1 99 ? -30.360 -15.404 46.250 1.00 96.81 99 ARG A O 1
ATOM 777 N N . GLY A 1 100 ? -31.653 -14.146 44.919 1.00 94.69 100 GLY A N 1
ATOM 778 C CA . GLY A 1 100 ? -32.424 -13.503 45.985 1.00 94.69 100 GLY A CA 1
ATOM 779 C C . GLY A 1 100 ? -31.872 -12.163 46.478 1.00 94.69 100 GLY A C 1
ATOM 780 O O . GLY A 1 100 ? -32.371 -11.641 47.478 1.00 94.69 100 GLY A O 1
ATOM 781 N N . ALA A 1 101 ? -30.876 -11.579 45.800 1.00 94.50 101 ALA A N 1
ATOM 782 C CA . ALA A 1 101 ? -30.432 -10.221 46.102 1.00 94.50 101 ALA A CA 1
ATOM 783 C C . ALA A 1 101 ? -31.547 -9.205 45.798 1.00 94.50 101 ALA A C 1
ATOM 785 O O . ALA A 1 101 ? -32.183 -9.251 44.743 1.00 94.50 101 ALA A O 1
ATOM 786 N N . LYS A 1 102 ? -31.774 -8.264 46.722 1.00 94.00 102 LYS A N 1
ATOM 787 C CA . LYS A 1 102 ? -32.728 -7.161 46.544 1.00 94.00 102 LYS A CA 1
ATOM 788 C C . LYS A 1 102 ? -31.971 -5.909 46.117 1.00 94.00 102 LYS A C 1
ATOM 790 O O . LYS A 1 102 ? -31.261 -5.328 46.928 1.00 94.00 102 LYS A O 1
ATOM 795 N N . ILE A 1 103 ? -32.139 -5.518 44.859 1.00 91.62 103 ILE A N 1
ATOM 796 C CA . ILE A 1 103 ? -31.543 -4.315 44.262 1.00 91.62 103 ILE A CA 1
ATOM 797 C C . ILE A 1 103 ? -32.661 -3.304 44.013 1.00 91.62 103 ILE A C 1
ATOM 799 O O . ILE A 1 103 ? -33.778 -3.696 43.655 1.00 91.62 103 ILE A O 1
ATOM 803 N N . ALA A 1 104 ? -32.399 -2.017 44.240 1.00 94.62 104 ALA A N 1
ATOM 804 C CA . ALA A 1 104 ? -33.422 -1.000 44.054 1.00 94.62 104 ALA A CA 1
ATOM 805 C C . ALA A 1 104 ? -33.780 -0.859 42.567 1.00 94.62 104 ALA A C 1
ATOM 807 O O . ALA A 1 104 ? -32.919 -0.883 41.687 1.00 94.62 104 ALA A O 1
ATOM 808 N N . ALA A 1 105 ? -35.067 -0.658 42.270 1.00 91.50 105 ALA A N 1
ATOM 809 C CA . ALA A 1 105 ? -35.533 -0.504 40.891 1.00 91.50 105 ALA A CA 1
ATOM 810 C C . ALA A 1 105 ? -34.869 0.686 40.170 1.00 91.50 105 ALA A C 1
ATOM 812 O O . ALA A 1 105 ? -34.639 0.621 38.965 1.00 91.50 105 ALA A O 1
ATOM 813 N N . SER A 1 106 ? -34.527 1.750 40.905 1.00 93.00 106 SER A N 1
ATOM 814 C CA . SER A 1 106 ? -33.788 2.898 40.373 1.00 93.00 106 SER A CA 1
ATOM 815 C C . SER A 1 106 ? -32.387 2.513 39.895 1.00 93.00 106 SER A C 1
ATOM 817 O O . SER A 1 106 ? -32.003 2.902 38.800 1.00 93.00 106 SER A O 1
ATOM 819 N N . GLU A 1 107 ? -31.654 1.705 40.665 1.00 93.25 107 GLU A N 1
ATOM 820 C CA . GLU A 1 107 ? -30.299 1.252 40.317 1.00 93.25 107 GLU A CA 1
ATOM 821 C C . GLU A 1 107 ? -30.319 0.344 39.082 1.00 93.25 107 GLU A C 1
ATOM 823 O O . GLU A 1 107 ? -29.479 0.474 38.194 1.00 93.25 107 GLU A O 1
ATOM 828 N N . LEU A 1 108 ? -31.326 -0.530 38.986 1.00 93.12 108 LEU A N 1
ATOM 829 C CA . LEU A 1 108 ? -31.496 -1.432 37.849 1.00 93.12 108 LEU A CA 1
ATOM 830 C C . LEU A 1 108 ? -31.855 -0.686 36.558 1.00 93.12 108 LEU A C 1
ATOM 832 O O . LEU A 1 108 ? -31.342 -1.017 35.490 1.00 93.12 108 LEU A O 1
ATOM 836 N N . SER A 1 109 ? -32.714 0.331 36.650 1.00 94.25 109 SER A N 1
ATOM 837 C CA . SER A 1 109 ? -33.019 1.208 35.516 1.00 94.25 109 SER A CA 1
ATOM 838 C C . SER A 1 109 ? -31.790 2.005 35.080 1.00 94.25 109 SER A C 1
ATOM 840 O O . SER A 1 109 ? -31.493 2.042 33.889 1.00 94.25 109 SER A O 1
ATOM 842 N N . SER A 1 110 ? -31.029 2.570 36.024 1.00 94.25 110 SER A N 1
ATOM 843 C CA . SER A 1 110 ? -29.787 3.284 35.710 1.00 94.25 110 SER A CA 1
ATOM 844 C C . SER A 1 110 ? -28.745 2.385 35.041 1.00 94.25 110 SER A C 1
ATOM 846 O O . SER A 1 110 ? -28.103 2.815 34.086 1.00 94.25 110 SER A O 1
ATOM 848 N N . LEU A 1 111 ? -28.600 1.132 35.485 1.00 94.88 111 LEU A N 1
ATOM 849 C CA . LEU A 1 111 ? -27.695 0.169 34.853 1.00 94.88 111 LEU A CA 1
ATOM 850 C C . LEU A 1 111 ? -28.109 -0.132 33.408 1.00 94.88 111 LEU A C 1
ATOM 852 O O . LEU A 1 111 ? -27.279 -0.048 32.511 1.00 94.88 111 LEU A O 1
ATOM 856 N N . LYS A 1 112 ? -29.399 -0.392 33.165 1.00 95.12 112 LYS A N 1
ATOM 857 C CA . LYS A 1 112 ? -29.929 -0.621 31.810 1.00 95.12 112 LYS A CA 1
ATOM 858 C C . LYS A 1 112 ? -29.730 0.574 30.886 1.00 95.12 112 LYS A C 1
ATOM 860 O O . LYS A 1 112 ? -29.408 0.400 29.713 1.00 95.12 112 LYS A O 1
ATOM 865 N N . GLU A 1 113 ? -29.919 1.788 31.397 1.00 96.06 113 GLU A N 1
ATOM 866 C CA . GLU A 1 113 ? -29.645 3.009 30.637 1.00 96.06 113 GLU A CA 1
ATOM 867 C C . GLU A 1 113 ? -28.159 3.149 30.291 1.00 96.06 113 GLU A C 1
ATOM 869 O O . GLU A 1 113 ? -27.837 3.545 29.171 1.00 96.06 113 GLU A O 1
ATOM 874 N N . LEU A 1 114 ? -27.255 2.801 31.214 1.00 94.81 114 LEU A N 1
ATOM 875 C CA . LEU A 1 114 ? -25.811 2.802 30.967 1.00 94.81 114 LEU A CA 1
ATOM 876 C C . LEU A 1 114 ? -25.408 1.750 29.929 1.00 94.81 114 LEU A C 1
ATOM 878 O O . LEU A 1 114 ? -24.699 2.097 28.985 1.00 94.81 114 LEU A O 1
ATOM 882 N N . THR A 1 115 ? -25.897 0.510 30.043 1.00 96.19 115 THR A N 1
ATOM 883 C CA . THR A 1 115 ? -25.646 -0.542 29.043 1.00 96.19 115 THR A CA 1
ATOM 884 C C . THR A 1 115 ? -26.150 -0.122 27.669 1.00 96.19 115 THR A C 1
ATOM 886 O O . THR A 1 115 ? -25.434 -0.254 26.675 1.00 96.19 115 THR A O 1
ATOM 889 N N . LYS A 1 116 ? -27.368 0.432 27.605 1.00 97.00 116 LYS A N 1
ATOM 890 C CA . LYS A 1 116 ? -27.942 0.922 26.352 1.00 97.00 116 LYS A CA 1
ATOM 891 C C . LYS A 1 116 ? -27.090 2.035 25.749 1.00 97.00 116 LYS A C 1
ATOM 893 O O . LYS A 1 116 ? -26.761 1.959 24.572 1.00 97.00 116 LYS A O 1
ATOM 898 N N . ARG A 1 117 ? -26.697 3.033 26.547 1.00 96.00 117 ARG A N 1
ATOM 899 C CA . ARG A 1 117 ? -25.850 4.137 26.079 1.00 96.00 117 ARG A CA 1
ATOM 900 C C . ARG A 1 117 ? -24.520 3.629 25.525 1.00 96.00 117 ARG A C 1
ATOM 902 O O . ARG A 1 117 ? -24.137 4.047 24.442 1.00 96.00 117 ARG A O 1
ATOM 909 N N . ALA A 1 118 ? -23.853 2.712 26.226 1.00 95.81 118 ALA A N 1
ATOM 91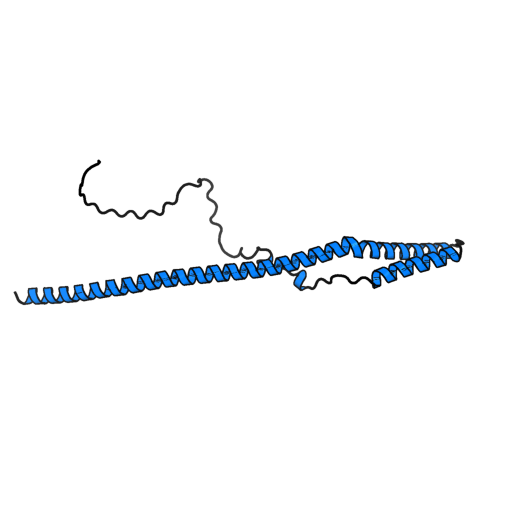0 C CA . ALA A 1 118 ? -22.590 2.142 25.761 1.00 95.81 118 ALA A CA 1
ATOM 911 C C . ALA A 1 118 ? -22.754 1.387 24.429 1.00 95.81 118 ALA A C 1
ATOM 913 O O . ALA A 1 118 ? -21.927 1.527 23.532 1.00 95.81 118 ALA A O 1
ATOM 914 N N . SER A 1 119 ? -23.855 0.646 24.258 1.00 96.38 119 SER A N 1
ATOM 915 C CA . SER A 1 119 ? -24.152 -0.039 22.995 1.00 96.38 119 SER A CA 1
ATOM 916 C C . SER A 1 119 ? -24.474 0.938 21.859 1.00 96.38 119 SER A C 1
ATOM 918 O O . SER A 1 119 ? -23.964 0.791 20.750 1.00 96.38 119 SER A O 1
ATOM 920 N N . ASP A 1 120 ? -25.259 1.983 22.134 1.00 96.38 120 ASP A N 1
ATOM 921 C CA . ASP A 1 120 ? -25.557 3.046 21.168 1.00 96.38 120 ASP A CA 1
ATOM 922 C C . ASP A 1 120 ? -24.267 3.771 20.727 1.00 96.38 120 ASP A C 1
ATOM 924 O O . ASP A 1 120 ? -24.097 4.077 19.547 1.00 96.38 120 ASP A O 1
ATOM 928 N N . GLU A 1 121 ? -23.325 3.997 21.648 1.00 94.56 121 GLU A N 1
ATOM 929 C CA . GLU A 1 121 ? -22.026 4.618 21.361 1.00 94.56 121 GLU A CA 1
ATOM 930 C C . GLU A 1 121 ? -21.115 3.762 20.476 1.00 94.56 121 GLU A C 1
ATOM 932 O O . GLU A 1 121 ? -20.378 4.335 19.668 1.00 94.56 121 GLU A O 1
ATOM 937 N N . VAL A 1 122 ? -21.158 2.431 20.618 1.00 94.56 122 VAL A N 1
ATOM 938 C CA . VAL A 1 122 ? -20.446 1.484 19.743 1.00 94.56 122 VAL A CA 1
ATOM 939 C C . VAL A 1 122 ? -21.118 1.416 18.372 1.00 94.56 122 VAL A C 1
ATOM 941 O O . VAL A 1 122 ? -20.439 1.538 17.358 1.00 94.56 122 VAL A O 1
ATOM 944 N N . ASN A 1 123 ? -22.449 1.310 18.318 1.00 93.00 123 ASN A N 1
ATOM 945 C CA . ASN A 1 123 ? -23.203 1.255 17.059 1.00 93.00 123 ASN A CA 1
ATOM 946 C C . ASN A 1 123 ? -23.085 2.543 16.230 1.00 93.00 123 ASN A C 1
ATOM 948 O O . ASN A 1 123 ? -23.212 2.510 15.008 1.00 93.00 123 ASN A O 1
ATOM 952 N N . ALA A 1 124 ? -22.854 3.683 16.883 1.00 94.00 124 ALA A N 1
ATOM 953 C CA . ALA A 1 124 ? -22.639 4.966 16.225 1.00 94.00 124 ALA A CA 1
ATOM 954 C C . ALA A 1 124 ? -21.201 5.165 15.705 1.00 94.00 124 ALA A C 1
ATOM 956 O O . ALA A 1 124 ? -20.922 6.200 15.093 1.00 94.00 124 ALA A O 1
ATOM 957 N N . LEU A 1 125 ? -20.272 4.235 15.961 1.00 92.56 125 LEU A N 1
ATOM 958 C CA . LEU A 1 125 ? -18.902 4.348 15.470 1.00 92.56 125 LEU A CA 1
ATOM 959 C C . LEU A 1 125 ? -18.849 4.197 13.951 1.00 92.56 125 LEU A C 1
ATOM 961 O O . LEU A 1 125 ? -19.239 3.178 13.391 1.00 92.56 125 LEU A O 1
ATOM 965 N N . ASN A 1 126 ? -18.291 5.211 13.295 1.00 89.56 126 ASN A N 1
ATOM 966 C CA . ASN A 1 126 ? -17.905 5.138 11.896 1.00 89.56 126 ASN A CA 1
ATOM 967 C C . ASN A 1 126 ? -16.405 4.850 11.825 1.00 89.56 126 ASN A C 1
ATOM 969 O O . ASN A 1 126 ? -15.606 5.774 11.969 1.00 89.56 126 ASN A O 1
ATOM 973 N N . VAL A 1 127 ? -16.053 3.577 11.669 1.00 88.38 127 VAL A N 1
ATOM 974 C CA . VAL A 1 127 ? -14.666 3.097 11.708 1.00 88.38 127 VAL A CA 1
ATOM 975 C C . VAL A 1 127 ? -14.061 3.009 10.314 1.00 88.38 127 VAL A C 1
ATOM 977 O O . VAL A 1 127 ? -14.749 2.781 9.319 1.00 88.38 127 VAL A O 1
ATOM 980 N N . ILE A 1 128 ? -12.746 3.160 10.241 1.00 87.31 128 ILE A N 1
ATOM 981 C CA . ILE A 1 128 ? -11.963 2.860 9.052 1.00 87.31 128 ILE A CA 1
ATOM 982 C C . ILE A 1 128 ? -12.082 1.359 8.772 1.00 87.31 128 ILE A C 1
ATOM 984 O O . ILE A 1 128 ? -11.762 0.525 9.614 1.00 87.31 128 ILE A O 1
ATOM 988 N N . GLU A 1 129 ? -12.486 1.008 7.556 1.00 85.56 129 GLU A N 1
ATOM 989 C CA . GLU A 1 129 ? -12.473 -0.372 7.080 1.00 85.56 129 GLU A CA 1
ATOM 990 C C . GLU A 1 129 ? -11.199 -0.624 6.266 1.00 85.56 129 GLU A C 1
ATOM 992 O O . GLU A 1 129 ? -10.896 0.097 5.310 1.00 85.56 129 GLU A O 1
ATOM 997 N N . LEU A 1 130 ? -10.434 -1.649 6.648 1.00 85.62 130 LEU A N 1
ATOM 998 C CA . LEU A 1 130 ? -9.313 -2.132 5.845 1.00 85.62 130 LEU A CA 1
ATOM 999 C C . LEU A 1 130 ? -9.825 -3.152 4.829 1.00 85.62 130 LEU A C 1
ATOM 1001 O O . LEU A 1 130 ? -10.455 -4.138 5.204 1.00 85.62 130 LEU A O 1
ATOM 1005 N N . GLY A 1 131 ? -9.527 -2.937 3.547 1.00 82.75 131 GLY A N 1
ATOM 1006 C CA . GLY A 1 131 ? -9.805 -3.931 2.512 1.00 82.75 131 GLY A CA 1
ATOM 1007 C C . GLY A 1 131 ? -8.705 -4.992 2.412 1.00 82.75 131 GLY A C 1
ATOM 1008 O O . GLY A 1 131 ? -7.570 -4.770 2.836 1.00 82.75 131 GLY A O 1
ATOM 1009 N N . ASP A 1 132 ? -8.997 -6.113 1.748 1.00 78.94 132 ASP A N 1
ATOM 1010 C CA . ASP A 1 132 ? -8.024 -7.194 1.494 1.00 78.94 132 ASP A CA 1
ATOM 1011 C C . ASP A 1 132 ? -6.737 -6.688 0.817 1.00 78.94 132 ASP A C 1
ATOM 1013 O O . ASP A 1 132 ? -5.624 -7.138 1.090 1.00 78.94 132 ASP A O 1
ATOM 1017 N N . GLU A 1 133 ? -6.878 -5.690 -0.053 1.00 77.50 133 GLU A N 1
ATOM 1018 C CA . GLU A 1 133 ? -5.776 -5.042 -0.764 1.00 77.50 133 GLU A CA 1
ATOM 1019 C C . GLU A 1 133 ? -4.888 -4.160 0.120 1.00 77.50 133 GLU A C 1
ATOM 1021 O O . GLU A 1 133 ? -3.787 -3.798 -0.299 1.00 77.50 133 GLU A O 1
ATOM 1026 N N . ASP A 1 134 ? -5.354 -3.770 1.304 1.00 75.94 134 ASP A N 1
ATOM 1027 C CA . ASP A 1 134 ? -4.576 -2.969 2.249 1.00 75.94 134 ASP A CA 1
ATOM 1028 C C . ASP A 1 134 ? -3.692 -3.852 3.136 1.00 75.94 134 ASP A C 1
ATOM 1030 O O . ASP A 1 134 ? -2.624 -3.413 3.564 1.00 75.94 134 ASP A O 1
ATOM 1034 N N . LEU A 1 135 ? -4.096 -5.112 3.330 1.00 72.69 135 LEU A N 1
ATOM 1035 C CA . LEU A 1 135 ? -3.374 -6.118 4.110 1.00 72.69 135 LEU A CA 1
ATOM 1036 C C . LEU A 1 135 ? -2.437 -6.978 3.248 1.00 72.69 135 LEU A C 1
ATOM 1038 O O . LEU A 1 135 ? -1.388 -7.417 3.720 1.00 72.69 135 LEU A O 1
ATOM 1042 N N . ASN A 1 136 ? -2.766 -7.175 1.969 1.00 73.44 136 ASN A N 1
ATOM 1043 C CA . ASN A 1 136 ? -1.927 -7.929 1.043 1.00 73.44 136 ASN A CA 1
ATOM 1044 C C . ASN A 1 136 ? -0.813 -7.054 0.445 1.00 73.44 136 ASN A C 1
ATOM 1046 O O . ASN A 1 136 ? -1.037 -6.203 -0.427 1.00 73.44 136 ASN A O 1
ATOM 1050 N N . MET A 1 137 ? 0.424 -7.306 0.879 1.00 65.31 137 MET A N 1
ATOM 1051 C CA . MET A 1 137 ? 1.637 -6.759 0.265 1.00 65.31 137 MET A CA 1
ATOM 1052 C C . MET A 1 137 ? 2.392 -7.875 -0.456 1.00 65.31 137 MET A C 1
ATOM 1054 O O . MET A 1 137 ? 2.742 -8.887 0.149 1.00 65.31 137 MET A O 1
ATOM 1058 N N . SER A 1 138 ? 2.661 -7.708 -1.753 1.00 63.38 138 SER A N 1
ATOM 1059 C CA . SER A 1 138 ? 3.515 -8.657 -2.470 1.00 63.38 138 SER A CA 1
ATOM 1060 C C . SER A 1 138 ? 4.972 -8.549 -1.983 1.00 63.38 138 SER A C 1
ATOM 1062 O O . SER A 1 138 ? 5.385 -7.474 -1.534 1.00 63.38 138 SER A O 1
ATOM 1064 N N . PRO A 1 139 ? 5.793 -9.613 -2.096 1.00 62.47 139 PRO A N 1
ATOM 1065 C CA . PRO A 1 139 ? 7.222 -9.558 -1.765 1.00 62.47 139 PRO A CA 1
ATOM 1066 C C . PRO A 1 139 ? 7.933 -8.373 -2.432 1.00 62.47 139 PRO A C 1
ATOM 1068 O O . PRO A 1 139 ? 8.754 -7.699 -1.817 1.00 62.47 139 PRO A O 1
ATOM 1071 N N . ASP A 1 140 ? 7.542 -8.051 -3.661 1.00 61.62 140 ASP A N 1
ATOM 1072 C CA . ASP A 1 140 ? 8.047 -6.917 -4.427 1.00 61.62 140 ASP A CA 1
ATOM 1073 C C . ASP A 1 140 ? 7.728 -5.557 -3.787 1.00 61.62 140 ASP A C 1
ATOM 1075 O O . ASP A 1 140 ? 8.544 -4.638 -3.834 1.00 61.62 140 ASP A O 1
ATOM 1079 N N . GLN A 1 141 ? 6.564 -5.427 -3.149 1.00 61.69 141 GLN A N 1
ATOM 1080 C CA . GLN A 1 141 ? 6.155 -4.224 -2.415 1.00 61.69 141 GLN A CA 1
ATOM 1081 C C . GLN A 1 141 ? 6.841 -4.101 -1.051 1.00 61.69 141 GLN A C 1
ATOM 1083 O O . GLN A 1 141 ? 6.983 -2.994 -0.538 1.00 61.69 141 GLN A O 1
ATOM 1088 N N . LEU A 1 142 ? 7.289 -5.222 -0.489 1.00 62.28 142 LEU A N 1
ATOM 1089 C CA . LEU A 1 142 ? 8.068 -5.297 0.747 1.00 62.28 142 LEU A CA 1
ATOM 1090 C C . LEU A 1 142 ? 9.584 -5.152 0.509 1.00 62.28 142 LEU A C 1
ATOM 1092 O O . LEU A 1 142 ? 10.367 -5.225 1.450 1.00 62.28 142 LEU A O 1
ATOM 1096 N N . GLY A 1 143 ? 10.012 -4.960 -0.744 1.00 57.81 143 GLY A N 1
ATOM 1097 C CA . GLY A 1 143 ? 11.430 -4.873 -1.103 1.00 57.81 143 GLY A CA 1
ATOM 1098 C C . GLY A 1 143 ? 12.152 -6.224 -1.165 1.00 57.81 143 GLY A C 1
ATOM 1099 O O . GLY A 1 143 ? 13.366 -6.251 -1.344 1.00 57.81 143 GLY A O 1
ATOM 1100 N N . PHE A 1 144 ? 11.429 -7.344 -1.080 1.00 58.69 144 PHE A N 1
ATOM 1101 C CA . PHE A 1 144 ? 11.972 -8.703 -1.197 1.00 58.69 144 PHE A CA 1
ATOM 1102 C C . PHE A 1 144 ? 12.073 -9.207 -2.645 1.00 58.69 144 PHE A C 1
ATOM 1104 O O . PHE A 1 144 ? 12.549 -10.318 -2.882 1.00 58.69 144 PHE A O 1
ATOM 1111 N N . SER A 1 145 ? 11.678 -8.414 -3.648 1.00 53.62 145 SER A N 1
ATOM 1112 C CA . SER A 1 145 ? 11.862 -8.791 -5.053 1.00 53.62 145 SER A CA 1
ATOM 1113 C C . SER A 1 145 ? 13.322 -8.690 -5.487 1.00 53.62 145 SER A C 1
ATOM 1115 O O . SER A 1 145 ? 13.733 -7.680 -6.066 1.00 53.62 145 SER A O 1
ATOM 1117 N N . ARG A 1 146 ? 14.082 -9.754 -5.203 1.00 52.59 146 ARG A N 1
ATOM 1118 C CA . ARG A 1 146 ? 15.058 -10.449 -6.069 1.00 52.59 146 ARG A CA 1
ATOM 1119 C C . ARG A 1 146 ? 16.038 -11.249 -5.204 1.00 52.59 146 ARG A C 1
ATOM 1121 O O . ARG A 1 146 ? 17.159 -10.822 -4.956 1.00 52.59 146 ARG A O 1
ATOM 1128 N N . GLN A 1 147 ? 15.634 -12.460 -4.834 1.00 50.81 147 GLN A N 1
ATOM 1129 C CA . GLN A 1 147 ? 16.560 -13.574 -4.625 1.00 50.81 147 GLN A CA 1
ATOM 1130 C C . GLN A 1 147 ? 16.032 -14.796 -5.372 1.00 50.81 147 GLN A C 1
ATOM 1132 O O . GLN A 1 147 ? 15.568 -15.764 -4.785 1.00 50.81 147 GLN A O 1
ATOM 1137 N N . THR A 1 148 ? 16.084 -14.749 -6.699 1.00 51.03 148 THR A N 1
ATOM 1138 C CA . THR A 1 148 ? 16.071 -15.974 -7.498 1.00 51.03 148 THR A CA 1
ATOM 1139 C C . THR A 1 148 ? 17.197 -15.879 -8.522 1.00 51.03 148 THR A C 1
ATOM 1141 O O . THR A 1 148 ? 17.188 -15.045 -9.424 1.00 51.03 148 THR A O 1
ATOM 1144 N N . SER A 1 149 ? 18.209 -16.721 -8.305 1.00 48.03 149 SER A N 1
ATOM 1145 C CA . SER A 1 149 ? 19.317 -17.022 -9.216 1.00 48.03 149 SER A CA 1
ATOM 1146 C C . SER A 1 149 ? 20.314 -15.898 -9.517 1.00 48.03 149 SER A C 1
ATOM 1148 O O . SER A 1 149 ? 20.536 -15.533 -10.667 1.00 48.03 149 SER A O 1
ATOM 1150 N N . GLN A 1 150 ? 21.039 -15.446 -8.497 1.00 43.03 150 GLN A N 1
ATOM 1151 C CA . GLN A 1 150 ? 22.481 -15.261 -8.659 1.00 43.03 150 GLN A CA 1
ATOM 1152 C C . GLN A 1 150 ? 23.153 -16.003 -7.513 1.00 43.03 150 GLN A C 1
ATOM 1154 O O . GLN A 1 150 ? 22.938 -15.687 -6.347 1.00 43.03 150 GLN A O 1
ATOM 1159 N N . VAL A 1 151 ? 23.915 -17.037 -7.861 1.00 41.66 151 VAL A N 1
ATOM 1160 C CA . VAL A 1 151 ? 24.942 -17.598 -6.988 1.00 41.66 151 VAL A CA 1
ATOM 1161 C C . VAL A 1 151 ? 25.749 -16.407 -6.477 1.00 41.66 151 VAL A C 1
ATOM 1163 O O . VAL A 1 151 ? 26.367 -15.703 -7.275 1.00 41.66 151 VAL A O 1
ATOM 1166 N N . ALA A 1 152 ? 25.673 -16.124 -5.177 1.00 40.06 152 ALA A N 1
ATOM 1167 C CA . ALA A 1 152 ? 26.612 -15.205 -4.556 1.00 40.06 152 ALA A CA 1
ATOM 1168 C C . ALA A 1 152 ? 28.014 -15.748 -4.870 1.00 40.06 152 ALA A C 1
ATOM 1170 O O . ALA A 1 152 ? 28.234 -16.941 -4.631 1.00 40.06 152 ALA A O 1
ATOM 1171 N N . PRO A 1 153 ? 28.948 -14.957 -5.433 1.00 44.53 153 PRO A N 1
ATOM 1172 C CA . PRO A 1 153 ? 30.322 -15.415 -5.462 1.00 44.53 153 PRO A CA 1
ATOM 1173 C C . PRO A 1 153 ? 30.694 -15.636 -3.999 1.00 44.53 153 PRO A C 1
ATOM 1175 O O . PRO A 1 153 ? 30.482 -14.759 -3.158 1.00 44.53 153 PRO A O 1
ATOM 1178 N N . VAL A 1 154 ? 31.122 -16.859 -3.692 1.00 42.28 154 VAL A N 1
ATOM 1179 C CA . VAL A 1 154 ? 31.672 -17.214 -2.388 1.00 42.28 154 VAL A CA 1
ATOM 1180 C C . VAL A 1 154 ? 32.659 -16.111 -2.032 1.00 42.28 154 VAL A C 1
ATOM 1182 O O . VAL A 1 154 ? 33.579 -15.839 -2.801 1.00 42.28 154 VAL A O 1
ATOM 1185 N N . ALA A 1 155 ? 32.382 -15.409 -0.935 1.00 43.28 155 ALA A N 1
ATOM 1186 C CA . ALA A 1 155 ? 33.238 -14.348 -0.452 1.00 43.28 155 ALA A CA 1
ATOM 1187 C C . ALA A 1 155 ? 34.590 -14.974 -0.116 1.00 43.28 155 ALA A C 1
ATOM 1189 O O . ALA A 1 155 ? 34.710 -15.669 0.894 1.00 43.28 155 ALA A O 1
ATOM 1190 N N . ASP A 1 156 ? 35.581 -14.748 -0.975 1.00 38.69 156 ASP A N 1
ATOM 1191 C CA . ASP A 1 156 ? 36.959 -14.984 -0.595 1.00 38.69 156 ASP A CA 1
ATOM 1192 C C . ASP A 1 156 ? 37.277 -13.945 0.479 1.00 38.69 156 ASP A C 1
ATOM 1194 O O . ASP A 1 156 ? 37.180 -12.728 0.280 1.00 38.69 156 ASP A O 1
ATOM 1198 N N . GLN A 1 157 ? 37.510 -14.450 1.683 1.00 50.53 157 GLN A N 1
ATOM 1199 C CA . GLN A 1 157 ? 37.962 -13.645 2.796 1.00 50.53 157 GLN A CA 1
ATOM 1200 C C . GLN A 1 157 ? 39.327 -13.066 2.412 1.00 50.53 157 GLN A C 1
ATOM 1202 O O . GLN A 1 157 ? 40.185 -13.783 1.909 1.00 50.53 157 GLN A O 1
ATOM 1207 N N . HIS A 1 158 ? 39.507 -11.777 2.716 1.00 41.41 158 HIS A N 1
ATOM 1208 C CA . HIS A 1 158 ? 40.728 -10.967 2.587 1.00 41.41 158 HIS A CA 1
ATOM 1209 C C . HIS A 1 158 ? 40.881 -10.170 1.278 1.00 41.41 158 HIS A C 1
ATOM 1211 O O . HIS A 1 158 ? 41.345 -10.675 0.264 1.00 41.41 158 HIS A O 1
ATOM 1217 N N . GLY A 1 159 ? 40.616 -8.857 1.351 1.00 30.08 159 GLY A N 1
ATOM 1218 C C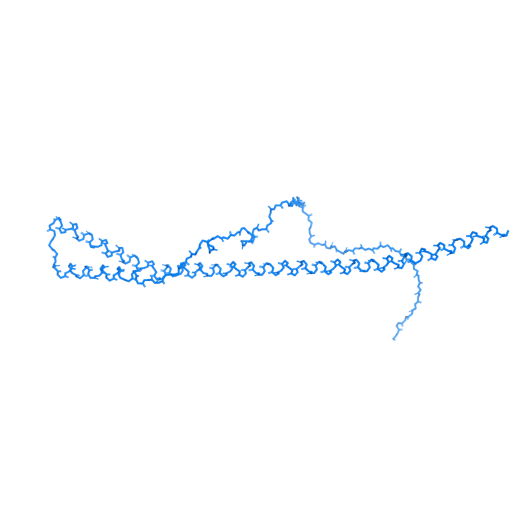A . GLY A 1 159 ? 41.127 -7.911 0.354 1.00 30.08 159 GLY A CA 1
ATOM 1219 C C . GLY A 1 159 ? 40.390 -6.577 0.269 1.00 30.08 159 GLY A C 1
ATOM 1220 O O . GLY A 1 159 ? 39.561 -6.397 -0.604 1.00 30.08 159 GLY A O 1
ATOM 1221 N N . SER A 1 160 ? 40.700 -5.673 1.202 1.00 36.50 160 SER A N 1
ATOM 1222 C CA . SER A 1 160 ? 40.751 -4.203 1.090 1.00 36.50 160 SER A CA 1
ATOM 1223 C C . SER A 1 160 ? 40.057 -3.489 -0.092 1.00 36.50 160 SER A C 1
ATOM 1225 O O . SER A 1 160 ? 40.359 -3.737 -1.254 1.00 36.50 160 SER A O 1
ATOM 1227 N N . ASN A 1 161 ? 39.271 -2.452 0.226 1.00 44.72 161 ASN A N 1
ATOM 1228 C CA . ASN A 1 161 ? 38.923 -1.360 -0.690 1.00 44.72 161 ASN A CA 1
ATOM 1229 C C . ASN A 1 161 ? 40.203 -0.677 -1.221 1.00 44.72 161 ASN A C 1
ATOM 1231 O O . ASN A 1 161 ? 40.677 0.272 -0.601 1.00 44.72 161 ASN A O 1
ATOM 1235 N N . VAL A 1 162 ? 40.767 -1.136 -2.341 1.00 38.66 162 VAL A N 1
ATOM 1236 C CA . VAL A 1 162 ? 41.829 -0.439 -3.087 1.00 38.66 162 VAL A CA 1
ATOM 1237 C C . VAL A 1 162 ? 41.651 -0.704 -4.587 1.00 38.66 162 VAL A C 1
ATOM 1239 O O . VAL A 1 162 ? 41.627 -1.850 -5.012 1.00 38.66 162 VAL A O 1
ATOM 1242 N N . ASP A 1 163 ? 41.518 0.395 -5.332 1.00 40.69 163 ASP A N 1
ATOM 1243 C CA . ASP A 1 163 ? 41.716 0.604 -6.774 1.00 40.69 163 ASP A CA 1
ATOM 1244 C C . ASP A 1 163 ? 41.221 -0.432 -7.798 1.00 40.69 163 ASP A C 1
ATOM 1246 O O . ASP A 1 163 ? 41.788 -1.506 -7.978 1.00 40.69 163 ASP A O 1
ATOM 1250 N N . LEU A 1 164 ? 40.291 0.019 -8.650 1.00 37.22 164 LEU A N 1
ATOM 1251 C CA . LEU A 1 164 ? 40.251 -0.405 -10.049 1.00 37.22 164 LEU A CA 1
ATOM 1252 C C . LEU A 1 164 ? 40.181 0.830 -10.959 1.00 37.22 164 LEU A C 1
ATOM 1254 O O . LEU A 1 164 ? 39.143 1.200 -11.507 1.00 37.22 164 LEU A O 1
ATOM 1258 N N . VAL A 1 165 ? 41.343 1.464 -11.111 1.00 36.09 165 VAL A N 1
ATOM 1259 C CA . VAL A 1 165 ? 41.731 2.162 -12.337 1.00 36.09 165 VAL A CA 1
ATOM 1260 C C . VAL A 1 165 ? 41.547 1.177 -13.495 1.00 36.09 165 VAL A C 1
ATOM 1262 O O . VAL A 1 165 ? 42.220 0.149 -13.565 1.00 36.09 165 VAL A O 1
ATOM 1265 N N . CYS A 1 166 ? 40.612 1.460 -14.400 1.00 34.47 166 CYS A N 1
ATOM 1266 C CA . CYS A 1 166 ? 40.484 0.709 -15.644 1.00 34.47 166 CYS A CA 1
ATOM 1267 C C . CYS A 1 166 ? 41.625 1.142 -16.574 1.00 34.47 166 CYS A C 1
ATOM 1269 O O . CYS A 1 166 ? 41.542 2.167 -17.249 1.00 34.47 166 CYS A O 1
ATOM 1271 N N . GLY A 1 167 ? 42.723 0.388 -16.536 1.00 32.81 167 GLY A N 1
ATOM 1272 C CA . GLY A 1 167 ? 43.852 0.545 -17.437 1.00 32.81 167 GLY A CA 1
ATOM 1273 C C . GLY A 1 167 ? 43.499 0.129 -18.864 1.00 32.81 167 GLY A C 1
ATOM 1274 O O . GLY A 1 167 ? 42.877 -0.902 -19.114 1.00 32.81 167 GLY A O 1
ATOM 1275 N N . SER A 1 168 ? 43.951 0.926 -19.821 1.00 36.31 168 SER A N 1
ATOM 1276 C CA . SER A 1 168 ? 44.197 0.489 -21.192 1.00 36.31 168 SER A CA 1
ATOM 1277 C C . SER A 1 168 ? 45.486 1.152 -21.660 1.00 36.31 168 SER A C 1
ATOM 1279 O O . SER A 1 168 ? 45.460 2.104 -22.431 1.00 36.31 168 SER A O 1
ATOM 1281 N N . ASP A 1 169 ? 46.617 0.650 -21.163 1.00 37.72 169 ASP A N 1
ATOM 1282 C CA . ASP A 1 169 ? 47.931 0.933 -21.737 1.00 37.72 169 ASP A CA 1
ATOM 1283 C C . ASP A 1 169 ? 48.232 -0.087 -22.839 1.00 37.72 169 ASP A C 1
ATOM 1285 O 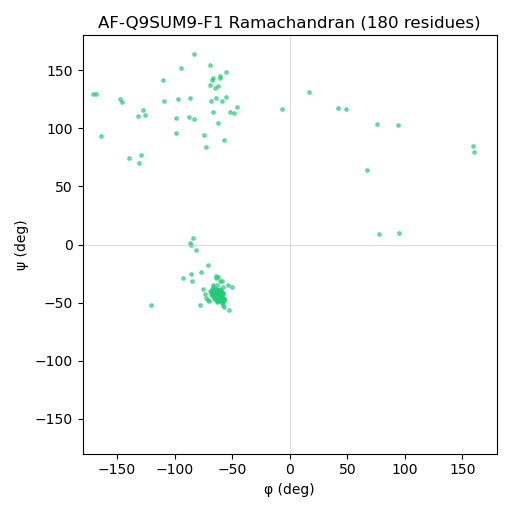O . ASP A 1 169 ? 48.545 -1.246 -22.566 1.00 37.72 169 ASP A O 1
ATOM 1289 N N . ILE A 1 170 ? 48.223 0.363 -24.095 1.00 36.88 170 ILE A N 1
ATOM 1290 C CA . ILE A 1 170 ? 49.117 -0.178 -25.123 1.00 36.88 170 ILE A CA 1
ATOM 1291 C C . ILE A 1 170 ? 49.881 1.005 -25.720 1.00 36.88 170 ILE A C 1
ATOM 1293 O O . ILE A 1 170 ? 49.322 1.882 -26.372 1.00 36.88 170 ILE A O 1
ATOM 1297 N N . ARG A 1 171 ? 51.183 1.012 -25.436 1.00 37.31 171 ARG A N 1
ATOM 1298 C CA . ARG A 1 171 ? 52.180 2.037 -25.759 1.00 37.31 171 ARG A CA 1
ATOM 1299 C C . ARG A 1 171 ? 52.327 2.252 -27.270 1.00 37.31 171 ARG A C 1
ATOM 1301 O O . ARG A 1 171 ? 52.415 1.278 -28.019 1.00 37.31 171 ARG A O 1
ATOM 1308 N N . ARG A 1 172 ? 52.581 3.497 -27.685 1.00 32.25 172 ARG A N 1
ATOM 1309 C CA . ARG A 1 172 ? 53.531 3.783 -28.771 1.00 32.25 172 ARG A CA 1
ATOM 1310 C C . ARG A 1 172 ? 54.230 5.125 -28.540 1.00 32.25 172 ARG A C 1
ATOM 1312 O O . ARG A 1 172 ? 53.590 6.140 -28.308 1.00 32.25 172 ARG A O 1
ATOM 1319 N N . VAL A 1 173 ? 55.552 5.029 -28.550 1.00 38.44 173 VAL A N 1
ATOM 1320 C CA . VAL A 1 173 ? 56.584 6.060 -28.405 1.00 38.44 173 VAL A CA 1
ATOM 1321 C C . VAL A 1 173 ? 56.556 7.017 -29.599 1.00 38.44 173 VAL A C 1
ATOM 1323 O O . VAL A 1 173 ? 56.355 6.535 -30.712 1.00 38.44 173 VAL A O 1
ATOM 1326 N N . SER A 1 174 ? 56.800 8.309 -29.359 1.00 35.34 174 SER A N 1
ATOM 1327 C CA . SER A 1 174 ? 57.743 9.143 -30.124 1.00 35.34 174 SER A CA 1
ATOM 1328 C C . SER A 1 174 ? 57.935 10.496 -29.438 1.00 35.34 174 SER A C 1
ATOM 1330 O O . SER A 1 174 ? 56.969 11.158 -29.067 1.00 35.34 174 SER A O 1
ATOM 1332 N N . ASP A 1 175 ? 59.207 10.831 -29.253 1.00 39.69 175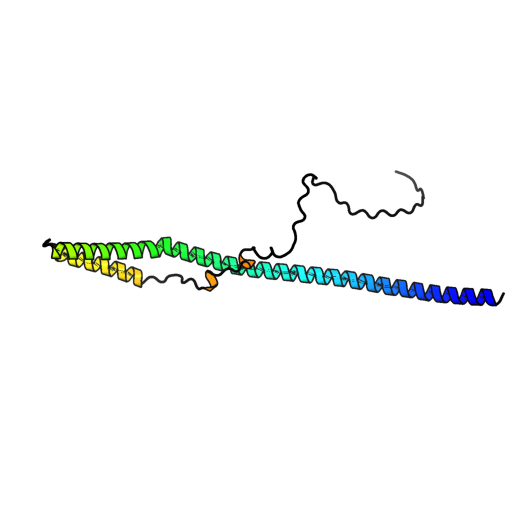 ASP A N 1
ATOM 1333 C CA . ASP A 1 175 ? 59.756 12.088 -28.759 1.00 39.69 175 ASP A CA 1
ATOM 1334 C C . ASP A 1 175 ? 59.287 13.299 -29.576 1.00 39.69 175 ASP A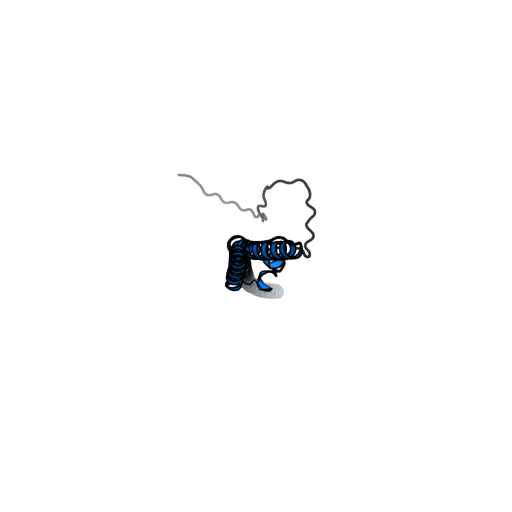 C 1
ATOM 1336 O O . ASP A 1 175 ? 59.130 13.187 -30.788 1.00 39.69 175 ASP A O 1
ATOM 1340 N N . GLU A 1 176 ? 59.151 14.460 -28.929 1.00 38.84 176 GLU A N 1
ATOM 1341 C CA . GLU A 1 176 ? 59.857 15.677 -29.353 1.00 38.84 176 GLU A CA 1
ATOM 1342 C C . GLU A 1 176 ? 59.749 16.780 -28.288 1.00 38.84 176 GLU A C 1
ATOM 1344 O O . GLU A 1 176 ? 58.690 17.089 -27.741 1.00 38.84 176 GLU A O 1
ATOM 1349 N N . GLU A 1 177 ? 60.918 17.323 -27.969 1.00 44.28 177 GLU A N 1
ATOM 1350 C CA . GLU A 1 177 ? 61.177 18.449 -27.085 1.00 44.28 177 GLU A CA 1
ATOM 1351 C C . GLU A 1 177 ? 60.489 19.734 -27.572 1.00 44.28 177 GLU A C 1
ATOM 1353 O O . GLU A 1 177 ? 60.525 20.039 -28.760 1.00 44.28 177 GLU A O 1
ATOM 1358 N N . ALA A 1 178 ? 59.994 20.564 -26.646 1.00 36.56 178 ALA A N 1
ATOM 1359 C CA . ALA A 1 178 ? 60.085 22.024 -26.769 1.00 36.56 178 ALA A CA 1
ATOM 1360 C C . ALA A 1 178 ? 59.808 22.720 -25.422 1.00 36.56 178 ALA A C 1
ATOM 1362 O O . ALA A 1 178 ? 58.675 23.008 -25.054 1.00 36.56 178 ALA A O 1
ATOM 1363 N N . SER A 1 179 ? 60.902 22.972 -24.706 1.00 37.66 179 SER A N 1
ATOM 1364 C CA . SER A 1 179 ? 61.284 24.259 -24.114 1.00 37.66 179 SER A CA 1
ATOM 1365 C C . SER A 1 179 ? 60.303 25.101 -23.273 1.00 37.66 179 SER A C 1
ATOM 1367 O O . SER A 1 179 ? 59.407 25.763 -23.777 1.00 37.66 179 SER A O 1
ATOM 1369 N N . GLN A 1 180 ? 60.725 25.239 -22.009 1.00 36.06 180 GLN A N 1
ATOM 1370 C CA . GLN A 1 180 ? 61.022 26.502 -21.306 1.00 36.06 180 GLN A CA 1
ATOM 1371 C C . GLN A 1 180 ? 59.869 27.391 -20.810 1.00 36.06 180 GLN A C 1
ATOM 1373 O O . GLN A 1 180 ? 59.296 28.208 -21.518 1.00 36.06 180 GLN A O 1
ATOM 1378 N N . THR A 1 181 ? 59.677 27.306 -19.492 1.00 36.69 181 THR A N 1
ATOM 1379 C CA . THR A 1 181 ? 59.780 28.409 -18.518 1.00 36.69 181 THR A CA 1
ATOM 1380 C C . THR A 1 181 ? 60.312 29.738 -19.085 1.00 36.69 181 THR A C 1
ATOM 1382 O O . THR A 1 181 ? 61.477 29.803 -19.477 1.00 36.69 181 THR A O 1
ATOM 1385 N N . ILE A 1 182 ? 59.494 30.796 -19.068 1.00 45.28 182 ILE A N 1
ATOM 1386 C CA . ILE A 1 182 ? 59.477 31.924 -18.103 1.00 45.28 182 ILE A CA 1
ATOM 1387 C C . ILE A 1 182 ? 58.093 32.575 -18.189 1.00 45.28 182 ILE A C 1
ATOM 1389 O O . ILE A 1 182 ? 57.633 32.826 -19.323 1.00 45.28 182 ILE A O 1
#